Protein AF-A0A7Z2ZW28-F1 (afdb_monomer_lite)

Foldseek 3Di:
DDDDDDDDDDDDDPPPPPDPDDFPDDFFAQPVVSVVSCVVVVKDQDQCALLVVPAQDQQSLVCVLVVQLQWRDADPPQQKTWGWIDDDPWIKIWIWHDRHNRNITTHDMDRDDDDADPPGDPDDGGSSLVNLVVQVVCCVPPVNCPCSVVSLVVVCVVCVVPVVSVCSSCVPPDDDPPPPPPDD

Radius of gyration: 23.26 Å; chains: 1; bounding box: 36×61×104 Å

Secondary structure (DSSP, 8-state):
-------------------PPPP---TT-BHHHHHHHHHHTT-EE-TTTTTTT-S--HHHHHHHHTT-TTEEEEETTTTEEEEEEEETTEEEEEEEE-SSTTT-EEEEEESPPPPPPTTS-SSPPPHHHHHHHHHHHHHHHH---TTHHHHHHHHHHHTTT-HHHHHHHHTTTTT--TT-----

Organism: NCBI:txid2728020

Structure (mmCIF, N/CA/C/O backbone):
data_AF-A0A7Z2ZW28-F1
#
_entry.id   AF-A0A7Z2ZW28-F1
#
loop_
_atom_site.group_PDB
_atom_site.id
_atom_site.type_symbol
_atom_site.label_atom_id
_atom_site.label_alt_id
_atom_site.label_comp_id
_atom_site.label_asym_id
_atom_site.label_entity_id
_atom_site.label_seq_id
_atom_site.pdbx_PDB_ins_code
_atom_site.Cartn_x
_atom_site.Cartn_y
_atom_site.Cartn_z
_atom_site.occupancy
_atom_site.B_iso_or_equiv
_atom_site.auth_seq_id
_atom_site.auth_comp_id
_atom_site.auth_asym_id
_atom_site.auth_atom_id
_atom_site.pdbx_PDB_model_num
ATOM 1 N N . MET A 1 1 ? 16.703 42.424 61.849 1.00 38.56 1 MET A N 1
ATOM 2 C CA . MET A 1 1 ? 17.005 41.517 60.718 1.00 38.56 1 MET A CA 1
ATOM 3 C C . MET A 1 1 ? 15.678 41.154 60.064 1.00 38.56 1 MET A C 1
ATOM 5 O O . MET A 1 1 ? 14.794 40.682 60.762 1.00 38.56 1 MET A O 1
ATOM 9 N N . LYS A 1 2 ? 15.469 41.537 58.798 1.00 41.78 2 LYS A N 1
ATOM 10 C CA . LYS A 1 2 ? 14.159 41.531 58.121 1.00 41.78 2 LYS A CA 1
ATOM 11 C C . LYS A 1 2 ? 14.135 40.377 57.115 1.00 41.78 2 LYS A C 1
ATOM 13 O O . LYS A 1 2 ? 14.762 40.481 56.066 1.00 41.78 2 LYS A O 1
ATOM 18 N N . ASN A 1 3 ? 13.460 39.281 57.458 1.00 41.56 3 ASN A N 1
ATOM 19 C CA . ASN A 1 3 ? 13.353 38.101 56.597 1.00 41.56 3 ASN A CA 1
ATOM 20 C C . ASN A 1 3 ? 12.365 38.381 55.458 1.00 41.56 3 ASN A C 1
ATOM 22 O O . ASN A 1 3 ? 11.204 38.705 55.699 1.00 41.56 3 ASN A O 1
ATOM 26 N N . ARG A 1 4 ? 12.846 38.291 54.214 1.00 47.16 4 ARG A N 1
ATOM 27 C CA . ARG A 1 4 ? 12.033 38.378 52.997 1.00 47.16 4 ARG A CA 1
ATOM 28 C C . ARG A 1 4 ? 11.703 36.967 52.527 1.00 47.16 4 ARG A C 1
ATOM 30 O O . ARG A 1 4 ? 12.584 36.246 52.072 1.00 47.16 4 ARG A O 1
ATOM 37 N N . THR A 1 5 ? 10.437 36.594 52.636 1.00 48.41 5 THR A N 1
ATOM 38 C CA . THR A 1 5 ? 9.889 35.360 52.073 1.00 48.41 5 THR A CA 1
ATOM 39 C C . THR A 1 5 ? 9.690 35.567 50.569 1.00 48.41 5 THR A C 1
ATOM 41 O O . THR A 1 5 ? 8.944 36.458 50.167 1.00 48.41 5 THR A O 1
ATOM 44 N N . ILE A 1 6 ? 10.396 34.798 49.737 1.00 58.16 6 ILE A N 1
ATOM 45 C CA . ILE A 1 6 ? 10.250 34.807 48.274 1.00 58.16 6 ILE A CA 1
ATOM 46 C C . ILE A 1 6 ? 9.288 33.678 47.903 1.00 58.16 6 ILE A C 1
ATOM 48 O O . ILE A 1 6 ? 9.634 32.502 47.999 1.00 58.16 6 ILE A O 1
ATOM 52 N N . THR A 1 7 ? 8.073 34.033 47.497 1.00 47.72 7 THR A N 1
ATOM 53 C CA . THR A 1 7 ? 7.074 33.081 46.999 1.00 47.72 7 THR A CA 1
ATOM 54 C C . THR A 1 7 ? 7.330 32.833 45.513 1.00 47.72 7 THR A C 1
ATOM 56 O O . THR A 1 7 ? 7.131 33.724 44.691 1.00 47.72 7 THR A O 1
ATOM 59 N N . SER A 1 8 ? 7.807 31.635 45.169 1.00 54.38 8 SER A N 1
ATOM 60 C CA . SER A 1 8 ? 8.026 31.214 43.779 1.00 54.38 8 SER A CA 1
ATOM 61 C C . SER A 1 8 ? 6.719 30.701 43.173 1.00 54.38 8 SER A C 1
ATOM 63 O O . SER A 1 8 ? 6.138 29.739 43.670 1.00 54.38 8 SER A O 1
ATOM 65 N N . ILE A 1 9 ? 6.253 31.351 42.106 1.00 58.94 9 ILE A N 1
ATOM 66 C CA . ILE A 1 9 ? 5.093 30.932 41.310 1.00 58.94 9 ILE A CA 1
ATOM 67 C C . ILE A 1 9 ? 5.580 29.893 40.292 1.00 58.94 9 ILE A C 1
ATOM 69 O O . ILE A 1 9 ? 6.318 30.228 39.368 1.00 58.94 9 ILE A O 1
ATOM 73 N N . PHE A 1 10 ? 5.183 28.631 40.464 1.00 52.34 10 PHE A N 1
ATOM 74 C CA . PHE A 1 10 ? 5.408 27.575 39.476 1.00 52.34 10 PHE A CA 1
ATOM 75 C C . PHE A 1 10 ? 4.348 27.669 38.368 1.00 52.34 10 PHE A C 1
ATOM 77 O O . PHE A 1 10 ? 3.168 27.410 38.595 1.00 52.34 10 PHE A O 1
ATOM 84 N N . LEU A 1 11 ? 4.781 28.046 37.164 1.00 52.41 11 LEU A N 1
ATOM 85 C CA . LEU A 1 11 ? 3.991 28.006 35.933 1.00 52.41 11 LEU A CA 1
ATOM 86 C C . LEU A 1 11 ? 3.961 26.560 35.415 1.00 52.41 11 LEU A C 1
ATOM 88 O O . LEU A 1 11 ? 4.949 26.061 34.880 1.00 52.41 11 LEU A O 1
ATOM 92 N N . ILE A 1 12 ? 2.833 25.874 35.603 1.00 55.69 12 ILE A N 1
ATOM 93 C CA . ILE A 1 12 ? 2.596 24.535 35.054 1.00 55.69 12 ILE A CA 1
ATOM 94 C C . ILE A 1 12 ? 2.225 24.700 33.577 1.00 55.69 12 ILE A C 1
ATOM 96 O O . ILE A 1 12 ? 1.099 25.061 33.241 1.00 55.69 12 ILE A O 1
ATOM 100 N N . VAL A 1 13 ? 3.187 24.462 32.685 1.00 57.22 13 VAL A N 1
ATOM 101 C CA . VAL A 1 13 ? 2.939 24.354 31.242 1.00 57.22 13 VAL A CA 1
ATOM 102 C C . VAL A 1 13 ? 2.327 22.978 30.984 1.00 57.22 13 VAL A C 1
ATOM 104 O O . VAL A 1 13 ? 3.022 21.966 31.019 1.00 57.22 13 VAL A O 1
ATOM 107 N N . ALA A 1 14 ? 1.014 22.929 30.760 1.00 55.69 14 ALA A N 1
ATOM 108 C CA . ALA A 1 14 ? 0.324 21.713 30.342 1.00 55.6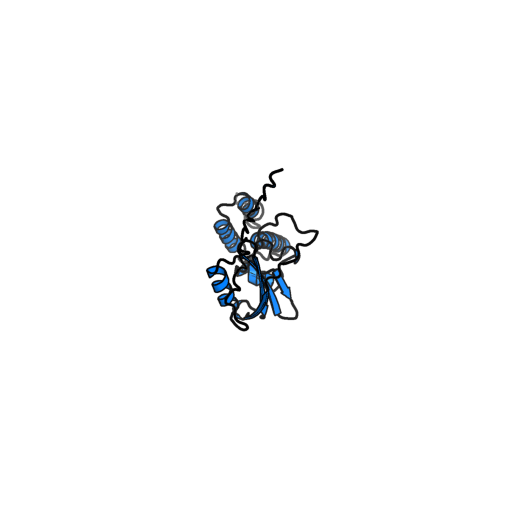9 14 ALA A CA 1
ATOM 109 C C . ALA A 1 14 ? 0.654 21.420 28.869 1.00 55.69 14 ALA A C 1
ATOM 111 O O . ALA A 1 14 ? 0.015 21.938 27.952 1.00 55.69 14 ALA A O 1
ATOM 112 N N . THR A 1 15 ? 1.670 20.596 28.625 1.00 50.38 15 THR A N 1
ATOM 113 C CA . THR A 1 15 ? 1.910 20.005 27.308 1.00 50.38 15 THR A CA 1
ATOM 114 C C . THR A 1 15 ? 0.810 18.984 27.029 1.00 50.38 15 THR A C 1
ATOM 116 O O . THR A 1 15 ? 0.793 17.882 27.570 1.00 50.38 15 THR A O 1
ATOM 119 N N . SER A 1 16 ? -0.157 19.368 26.196 1.00 50.09 16 SER A N 1
ATOM 120 C CA . SER A 1 16 ? -1.182 18.446 25.709 1.00 50.09 16 SER A CA 1
ATOM 121 C C . SER A 1 16 ? -0.517 17.397 24.821 1.00 50.09 16 SER A C 1
ATOM 123 O O . SER A 1 16 ? -0.118 17.689 23.695 1.00 50.09 16 SER A O 1
ATOM 125 N N . ILE A 1 17 ? -0.374 16.174 25.332 1.00 52.69 17 ILE A N 1
ATOM 126 C CA . ILE A 1 17 ? -0.008 15.017 24.517 1.00 52.69 17 ILE A CA 1
ATOM 127 C C . ILE A 1 17 ? -1.238 14.716 23.658 1.00 52.69 17 ILE A C 1
ATOM 129 O O . ILE A 1 17 ? -2.214 14.143 24.136 1.00 52.69 17 ILE A O 1
ATOM 133 N N . ALA A 1 18 ? -1.232 15.175 22.407 1.00 52.75 18 ALA A N 1
ATOM 134 C CA . ALA A 1 18 ? -2.280 14.861 21.447 1.00 52.75 18 ALA A CA 1
ATOM 135 C C . ALA A 1 18 ? -2.214 13.362 21.118 1.00 52.75 18 ALA A C 1
ATOM 137 O O . ALA A 1 18 ? -1.491 12.934 20.220 1.00 52.75 18 ALA A O 1
ATOM 138 N N . GLN A 1 19 ? -2.945 12.549 21.881 1.00 56.62 19 GLN A N 1
ATOM 139 C CA . GLN A 1 19 ? -3.183 11.154 21.544 1.00 56.62 19 GLN A CA 1
ATOM 140 C C . GLN A 1 19 ? -4.015 11.148 20.257 1.00 56.62 19 GLN A C 1
ATOM 142 O O . GLN A 1 19 ? -5.139 11.652 20.242 1.00 56.62 19 GLN A O 1
ATOM 147 N N . ALA A 1 20 ? -3.450 10.653 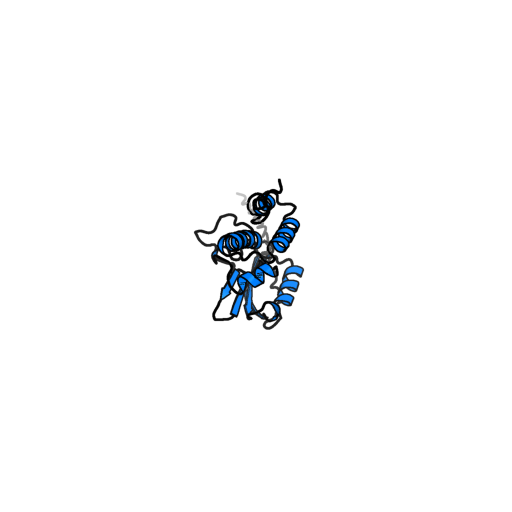19.155 1.00 61.69 20 ALA A N 1
ATOM 148 C CA . ALA A 1 20 ? -4.190 10.532 17.906 1.00 61.69 20 ALA A CA 1
ATOM 149 C C . ALA A 1 20 ? -5.451 9.695 18.167 1.00 61.69 20 ALA A C 1
ATOM 151 O O . ALA A 1 20 ? -5.347 8.564 18.640 1.00 61.69 20 ALA A O 1
ATOM 152 N N . ALA A 1 21 ? -6.629 10.263 17.897 1.00 66.31 21 ALA A N 1
ATOM 153 C CA . ALA A 1 21 ? -7.892 9.562 18.085 1.00 66.31 21 ALA A CA 1
ATOM 154 C C . ALA A 1 21 ? -7.885 8.255 17.281 1.00 66.31 21 ALA A C 1
ATOM 156 O O . ALA A 1 21 ? -7.481 8.253 16.109 1.00 66.31 21 ALA A O 1
ATOM 157 N N . SER A 1 22 ? -8.302 7.165 17.929 1.00 68.31 22 SER A N 1
ATOM 158 C CA . SER A 1 22 ? -8.431 5.856 17.296 1.00 68.31 22 SER A CA 1
ATOM 159 C C . SER A 1 22 ? -9.383 5.956 16.102 1.00 68.31 22 SER A C 1
ATOM 161 O O . SER A 1 22 ? -10.463 6.533 16.255 1.00 68.31 22 SER A O 1
ATOM 163 N N . PRO A 1 23 ? -9.007 5.423 14.930 1.00 80.06 23 PRO A N 1
ATOM 164 C CA . PRO A 1 23 ? -9.856 5.483 13.748 1.00 80.06 23 PRO A CA 1
ATOM 165 C C . PRO A 1 23 ? -11.147 4.686 13.956 1.00 80.06 23 PRO A C 1
ATOM 167 O O . PRO A 1 23 ? -11.163 3.690 14.689 1.00 80.06 23 PRO A O 1
ATOM 170 N N . ALA A 1 24 ? -12.230 5.111 13.300 1.00 86.06 24 ALA A N 1
ATOM 171 C CA . ALA A 1 24 ? -13.539 4.461 13.390 1.00 86.06 24 ALA A CA 1
ATOM 172 C C . ALA A 1 24 ? -13.606 3.187 12.520 1.00 86.06 24 ALA A C 1
ATOM 174 O O . ALA A 1 24 ? -14.329 3.113 11.515 1.00 86.06 24 ALA A O 1
ATOM 175 N N . LEU A 1 25 ? -12.831 2.182 12.926 1.00 94.19 25 LEU A N 1
ATOM 176 C CA . LEU A 1 25 ? -12.743 0.867 12.299 1.00 94.19 25 LEU A CA 1
ATOM 177 C C . LEU A 1 25 ? -13.67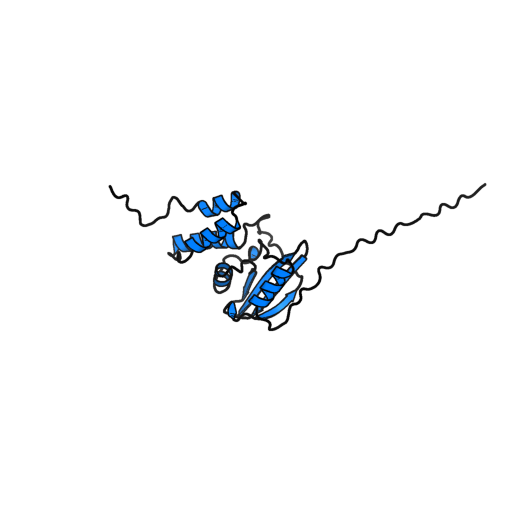0 -0.148 12.978 1.00 94.19 25 LEU A C 1
ATOM 179 O O . LEU A 1 25 ? -14.000 -0.028 14.159 1.00 94.19 25 LEU A O 1
ATOM 183 N N . GLY A 1 26 ? -14.096 -1.154 12.221 1.00 95.81 26 GLY A N 1
ATOM 184 C CA . GLY A 1 26 ? -14.960 -2.232 12.693 1.00 95.81 26 GLY A CA 1
ATOM 185 C C . GLY A 1 26 ? -14.457 -3.600 12.255 1.00 95.81 26 GLY A C 1
ATOM 186 O O . GLY A 1 26 ? -14.188 -3.825 11.080 1.00 95.81 26 GLY A O 1
ATOM 187 N N . VAL A 1 27 ? -14.385 -4.548 13.191 1.00 96.94 27 VAL A N 1
ATOM 188 C CA . VAL A 1 27 ? -14.078 -5.949 12.864 1.00 96.94 27 VAL A CA 1
ATOM 189 C C . VAL A 1 27 ? -15.133 -6.500 11.898 1.00 96.94 27 VAL A C 1
ATOM 191 O O . VAL A 1 27 ? -16.332 -6.278 12.071 1.00 96.94 27 VAL A O 1
ATOM 194 N N . GLY A 1 28 ? -14.684 -7.218 10.870 1.00 96.88 28 GLY A N 1
ATOM 195 C CA . GLY A 1 28 ? -15.519 -7.792 9.818 1.00 96.88 28 GLY A CA 1
ATOM 196 C C . GLY A 1 28 ? -15.915 -6.816 8.708 1.00 96.88 28 GLY A C 1
ATOM 197 O O . GLY A 1 28 ? -16.547 -7.245 7.738 1.00 96.88 28 GLY A O 1
ATOM 198 N N . GLU A 1 29 ? -15.560 -5.530 8.807 1.00 97.06 29 GLU A N 1
ATOM 199 C CA . GLU A 1 29 ? -15.828 -4.579 7.729 1.00 97.06 29 GLU A CA 1
ATOM 200 C C . GLU A 1 29 ? -14.929 -4.845 6.507 1.00 97.06 29 GLU A C 1
ATOM 202 O O . GLU A 1 29 ? -13.801 -5.314 6.676 1.00 97.06 29 GLU A O 1
ATOM 207 N N . PRO A 1 30 ? -15.389 -4.552 5.275 1.00 97.50 30 PRO A N 1
ATOM 208 C CA . PRO A 1 30 ? -14.559 -4.707 4.083 1.00 97.50 30 PRO A CA 1
ATOM 209 C C . PRO A 1 30 ? -13.308 -3.825 4.139 1.00 97.50 30 PRO A C 1
ATOM 211 O O . PRO A 1 30 ? -13.410 -2.634 4.442 1.00 97.50 30 PRO A O 1
ATOM 214 N N . PHE A 1 31 ? -12.154 -4.384 3.770 1.00 96.88 31 PHE A N 1
ATOM 215 C CA . PHE A 1 31 ? -10.866 -3.683 3.781 1.00 96.88 31 PHE A CA 1
ATOM 216 C C . PHE A 1 31 ? -10.903 -2.373 2.984 1.00 96.88 31 PHE A C 1
ATOM 218 O O . PHE A 1 31 ? -10.519 -1.335 3.510 1.00 96.88 31 PHE A O 1
ATOM 225 N N . ILE A 1 32 ? -11.459 -2.388 1.770 1.00 95.56 32 ILE A N 1
ATOM 226 C CA . ILE A 1 32 ? -11.587 -1.187 0.927 1.00 95.56 32 ILE A CA 1
ATOM 227 C C . ILE A 1 32 ? -12.319 -0.056 1.658 1.00 95.56 32 ILE A C 1
ATOM 229 O O . ILE A 1 32 ? -11.873 1.086 1.666 1.00 95.56 32 ILE A O 1
ATOM 233 N N . LYS A 1 33 ? -13.412 -0.385 2.353 1.00 96.00 33 LYS A N 1
ATOM 234 C CA . LYS A 1 33 ? -14.198 0.599 3.101 1.00 96.00 33 LYS A CA 1
ATOM 235 C C . LYS A 1 33 ? -13.423 1.154 4.299 1.00 96.00 33 LYS A C 1
ATOM 237 O O . LYS A 1 33 ? -13.516 2.342 4.597 1.00 96.00 33 LYS A O 1
ATOM 242 N N . ALA A 1 34 ? -12.680 0.301 5.002 1.00 96.44 34 ALA A N 1
ATOM 243 C CA . ALA A 1 34 ? -11.798 0.732 6.083 1.00 96.44 34 ALA A CA 1
ATOM 244 C C . ALA A 1 34 ? -10.700 1.668 5.562 1.00 96.44 34 ALA A C 1
ATOM 246 O O . ALA A 1 34 ? -10.438 2.712 6.153 1.00 96.44 34 ALA A O 1
ATOM 247 N N . GLN A 1 35 ? -10.106 1.329 4.422 1.00 95.88 35 GLN A N 1
ATOM 248 C CA . GLN A 1 35 ? -9.052 2.100 3.782 1.00 95.88 35 GLN A CA 1
ATOM 249 C C . GLN A 1 35 ? -9.535 3.493 3.357 1.00 95.88 35 GLN A C 1
ATOM 251 O O . GLN A 1 35 ? -8.892 4.489 3.687 1.00 95.88 35 GLN A O 1
ATOM 256 N N . GLU A 1 36 ? -10.717 3.590 2.745 1.00 94.88 36 GLU A N 1
ATOM 257 C CA . GLU A 1 36 ? -11.351 4.868 2.401 1.00 94.88 36 GLU A CA 1
ATOM 258 C C . GLU A 1 36 ? -11.583 5.751 3.636 1.00 94.88 36 GLU A C 1
ATOM 260 O O . GLU A 1 36 ? -11.277 6.947 3.614 1.00 94.88 36 GLU A O 1
ATOM 265 N N . LYS A 1 37 ? -12.076 5.171 4.741 1.00 95.62 37 LYS A N 1
ATOM 266 C CA . LYS A 1 37 ? -12.243 5.898 6.011 1.00 95.62 37 LYS A CA 1
ATOM 267 C C . LYS A 1 37 ? -10.910 6.417 6.538 1.00 95.62 37 LYS A C 1
ATOM 269 O O . LYS A 1 37 ? -10.814 7.583 6.913 1.00 95.62 37 LYS A O 1
ATOM 274 N N . LEU A 1 38 ? -9.881 5.572 6.545 1.00 95.38 38 LEU A N 1
ATOM 275 C CA . LEU A 1 38 ? -8.547 5.949 7.004 1.00 95.38 38 LEU A CA 1
ATOM 276 C C . LEU A 1 38 ? -7.996 7.116 6.181 1.00 95.38 38 LEU A C 1
ATOM 278 O O . LEU A 1 38 ? -7.543 8.108 6.756 1.00 95.38 38 LEU A O 1
ATOM 282 N N . GLN A 1 39 ? -8.109 7.051 4.854 1.00 94.06 39 GLN A N 1
ATOM 283 C CA . GLN A 1 39 ? -7.703 8.148 3.978 1.00 94.06 39 GLN A CA 1
ATOM 284 C C . GLN A 1 39 ? -8.489 9.438 4.245 1.00 94.06 39 GLN A C 1
ATOM 286 O O . GLN A 1 39 ? -7.889 10.516 4.305 1.00 94.06 39 GLN A O 1
ATOM 291 N N . ALA A 1 40 ?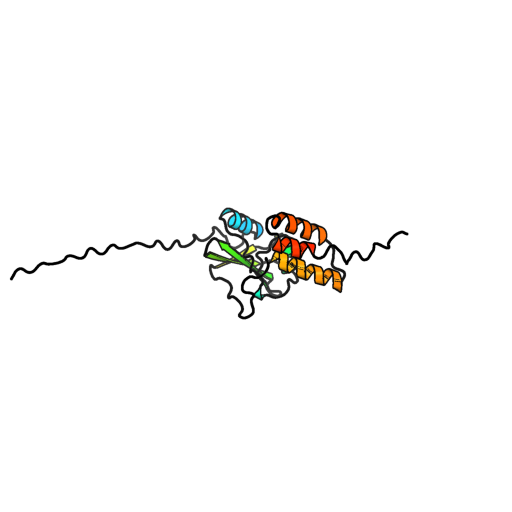 -9.807 9.344 4.445 1.00 94.25 40 ALA A N 1
ATOM 292 C CA . ALA A 1 40 ? -10.658 10.487 4.779 1.00 94.25 40 ALA A CA 1
ATOM 293 C C . ALA A 1 40 ? -10.284 11.124 6.131 1.00 94.25 40 ALA A C 1
ATOM 295 O O . ALA A 1 40 ? -10.363 12.340 6.292 1.00 94.25 40 ALA A O 1
ATOM 296 N N . GLU A 1 41 ? -9.807 10.321 7.082 1.00 93.44 41 GLU A N 1
ATOM 297 C CA . GLU A 1 41 ? -9.281 10.765 8.378 1.00 93.44 41 GLU A CA 1
ATOM 298 C C . GLU A 1 41 ? -7.810 11.234 8.328 1.00 93.44 41 GLU A C 1
ATOM 300 O O . GLU A 1 41 ? -7.203 11.529 9.366 1.00 93.44 41 GLU A O 1
ATOM 305 N N . GLY A 1 42 ? -7.218 11.304 7.133 1.00 93.25 42 GLY A N 1
ATOM 306 C CA . GLY A 1 42 ? -5.865 11.808 6.906 1.00 93.25 42 GLY A CA 1
ATOM 307 C C . GLY A 1 42 ? -4.749 10.793 7.149 1.00 93.25 42 GLY A C 1
ATOM 308 O O . GLY A 1 42 ? -3.580 11.182 7.137 1.00 93.25 42 GLY A O 1
ATOM 309 N N . TRP A 1 43 ? -5.070 9.516 7.357 1.00 94.75 43 TRP A N 1
ATOM 310 C CA . TRP A 1 43 ? -4.071 8.451 7.333 1.00 94.75 43 TRP A CA 1
ATOM 311 C C . TRP A 1 43 ? -3.588 8.217 5.904 1.00 94.75 43 TRP A C 1
ATOM 313 O O . TRP A 1 43 ? -4.359 8.258 4.946 1.00 94.75 43 TRP A O 1
ATOM 323 N N . ARG A 1 44 ? -2.290 7.979 5.749 1.00 92.81 44 ARG A N 1
ATOM 324 C CA . ARG A 1 44 ? -1.647 7.721 4.458 1.00 92.81 44 ARG A CA 1
ATOM 325 C C . ARG A 1 44 ? -0.851 6.432 4.535 1.00 92.81 44 ARG A C 1
ATOM 327 O O . ARG A 1 44 ? -0.409 6.061 5.620 1.00 92.81 44 ARG A O 1
ATOM 334 N N . ALA A 1 45 ? -0.671 5.777 3.392 1.00 91.88 45 ALA A N 1
ATOM 335 C CA . ALA A 1 45 ? 0.235 4.643 3.280 1.00 91.88 45 ALA A CA 1
ATOM 336 C C . ALA A 1 45 ? 1.629 5.034 3.787 1.00 91.88 45 ALA A C 1
ATOM 338 O O . ALA A 1 45 ? 2.144 6.102 3.439 1.00 91.88 45 ALA A O 1
ATOM 339 N N . ASP A 1 46 ? 2.224 4.177 4.610 1.00 90.75 46 ASP A N 1
ATOM 340 C CA . ASP A 1 46 ? 3.622 4.318 4.985 1.00 90.75 46 ASP A CA 1
ATOM 341 C C . ASP A 1 46 ? 4.506 3.997 3.775 1.00 90.75 46 ASP A C 1
ATOM 343 O O . ASP A 1 46 ? 4.463 2.898 3.227 1.00 90.75 46 ASP A O 1
ATOM 347 N N . LEU A 1 47 ? 5.329 4.956 3.348 1.00 85.69 47 LEU A N 1
ATOM 348 C CA . LEU A 1 47 ? 6.228 4.775 2.204 1.00 85.69 47 LEU A CA 1
ATOM 349 C C . LEU A 1 47 ? 7.298 3.700 2.467 1.00 85.69 47 LEU A C 1
ATOM 351 O O . LEU A 1 47 ? 7.826 3.110 1.519 1.00 85.69 47 LEU A O 1
ATOM 355 N N . SER A 1 48 ? 7.587 3.432 3.742 1.00 87.06 48 SER A N 1
ATOM 356 C CA . SER A 1 48 ? 8.507 2.399 4.214 1.00 87.06 48 SER A CA 1
ATOM 357 C C . SER A 1 48 ? 7.814 1.059 4.503 1.00 87.06 48 SER A C 1
ATOM 359 O O . SER A 1 48 ? 8.475 0.142 4.998 1.00 87.06 48 SER A O 1
ATOM 361 N N . ALA A 1 49 ? 6.515 0.903 4.215 1.00 86.44 49 ALA A N 1
ATOM 362 C CA . ALA A 1 49 ? 5.840 -0.397 4.295 1.00 86.44 49 ALA A CA 1
ATOM 363 C C . ALA A 1 49 ? 6.582 -1.442 3.445 1.00 86.44 49 ALA A C 1
ATOM 365 O O . ALA A 1 49 ? 7.151 -1.097 2.410 1.00 86.44 49 ALA A O 1
ATOM 366 N N . HIS A 1 50 ? 6.651 -2.699 3.882 1.00 89.88 50 HIS A N 1
ATOM 367 C CA . HIS A 1 50 ? 7.320 -3.793 3.166 1.00 89.88 50 HIS A CA 1
ATOM 368 C C . HIS A 1 50 ? 8.854 -3.683 3.068 1.00 89.88 50 HIS A C 1
ATOM 370 O O . HIS A 1 50 ? 9.508 -4.570 2.530 1.00 89.88 50 HIS A O 1
ATOM 376 N N . ALA A 1 51 ? 9.487 -2.619 3.582 1.00 85.44 51 ALA A N 1
ATOM 377 C CA . ALA A 1 51 ? 10.944 -2.446 3.467 1.00 85.44 51 ALA A CA 1
ATOM 378 C C . ALA A 1 51 ? 11.759 -3.529 4.193 1.00 85.44 51 ALA A C 1
ATOM 380 O O . ALA A 1 51 ? 12.885 -3.803 3.793 1.00 85.44 51 ALA A O 1
ATOM 381 N N . ALA A 1 52 ? 11.185 -4.168 5.216 1.00 82.56 52 ALA A N 1
ATOM 382 C CA . ALA A 1 52 ? 11.806 -5.294 5.916 1.00 82.56 52 ALA A CA 1
ATOM 383 C C . ALA A 1 52 ? 11.298 -6.672 5.455 1.00 82.56 52 ALA A C 1
ATOM 385 O O . ALA A 1 52 ? 11.815 -7.685 5.919 1.00 82.56 52 ALA A O 1
ATOM 386 N N . SER A 1 53 ? 10.297 -6.716 4.574 1.00 83.50 53 SER A N 1
ATOM 387 C CA . SER A 1 53 ? 9.618 -7.957 4.176 1.00 83.50 53 SER A CA 1
ATOM 388 C C . SER A 1 53 ? 10.241 -8.604 2.936 1.00 83.50 53 SER A C 1
ATOM 390 O O . SER A 1 53 ? 10.034 -9.790 2.697 1.00 83.50 53 SER A O 1
ATOM 392 N N . GLY A 1 54 ? 11.059 -7.854 2.190 1.00 85.56 54 GLY A N 1
ATOM 393 C CA . GLY A 1 54 ? 11.768 -8.342 1.012 1.00 85.56 54 GLY A CA 1
ATOM 394 C C . GLY A 1 54 ? 11.050 -7.998 -0.290 1.00 85.56 54 GLY A C 1
ATOM 395 O O . GLY A 1 54 ? 10.762 -6.830 -0.549 1.00 85.56 54 GLY A O 1
ATOM 396 N N . GLU A 1 55 ? 10.865 -9.010 -1.137 1.00 89.62 55 GLU A N 1
ATOM 397 C CA . GLU A 1 55 ? 10.212 -8.893 -2.440 1.00 89.62 55 GLU A CA 1
ATOM 398 C C . GLU A 1 55 ? 8.704 -9.116 -2.336 1.00 89.62 55 GLU A C 1
ATOM 400 O O . GLU A 1 55 ? 8.246 -10.026 -1.646 1.00 89.62 55 GLU A O 1
ATOM 405 N N . TYR A 1 56 ? 7.938 -8.367 -3.129 1.00 92.12 56 TYR A N 1
ATOM 406 C CA . TYR A 1 56 ? 6.494 -8.539 -3.223 1.00 92.12 56 TYR A CA 1
ATOM 407 C C . TYR A 1 56 ? 6.159 -9.825 -3.974 1.00 92.12 56 TYR A C 1
ATOM 409 O O . TYR A 1 56 ? 6.456 -9.967 -5.172 1.00 92.12 56 TYR A O 1
ATOM 417 N N . THR A 1 57 ? 5.470 -10.741 -3.299 1.00 89.06 57 THR A N 1
ATOM 418 C CA . THR A 1 57 ? 5.058 -12.025 -3.879 1.00 89.06 57 THR A CA 1
ATOM 419 C C . THR A 1 57 ? 3.584 -12.325 -3.606 1.00 89.06 57 THR A C 1
ATOM 421 O O . THR A 1 57 ? 2.944 -11.707 -2.757 1.00 89.06 57 THR A O 1
ATOM 424 N N . GLY A 1 58 ? 3.000 -13.245 -4.381 1.00 88.69 58 GLY A N 1
ATOM 425 C CA . GLY A 1 58 ? 1.619 -13.699 -4.182 1.00 88.69 58 GLY A CA 1
ATOM 426 C C . GLY A 1 58 ? 0.596 -12.556 -4.100 1.00 88.69 58 GLY A C 1
ATOM 427 O O . GLY A 1 58 ? 0.490 -11.739 -5.015 1.00 88.69 58 GLY A O 1
ATOM 428 N N . VAL A 1 59 ? -0.152 -12.511 -2.993 1.00 90.38 59 VAL A N 1
ATOM 429 C CA . VAL A 1 59 ? -1.210 -11.516 -2.732 1.00 90.38 59 VAL A CA 1
ATOM 430 C C . VAL A 1 59 ? -0.647 -10.100 -2.572 1.00 90.38 59 VAL A C 1
ATOM 432 O O . VAL A 1 59 ? -1.281 -9.136 -2.990 1.00 90.38 59 VAL A O 1
ATOM 435 N N . GLU A 1 60 ? 0.564 -9.947 -2.035 1.00 92.56 60 GLU A N 1
ATOM 436 C CA . GLU A 1 60 ? 1.195 -8.634 -1.832 1.00 92.56 60 GLU A CA 1
ATOM 437 C C . GLU A 1 60 ? 1.418 -7.930 -3.170 1.00 92.56 60 GLU A C 1
ATOM 439 O O . GLU A 1 60 ? 1.146 -6.740 -3.322 1.00 92.56 60 GLU A O 1
ATOM 444 N N . ARG A 1 61 ? 1.857 -8.701 -4.171 1.00 91.31 61 ARG A N 1
ATOM 445 C CA . ARG A 1 61 ? 2.042 -8.224 -5.540 1.00 91.31 61 ARG A CA 1
ATOM 446 C C . ARG A 1 61 ? 0.733 -7.700 -6.128 1.00 91.31 61 ARG A C 1
ATOM 448 O O . ARG A 1 61 ? 0.720 -6.609 -6.688 1.00 91.31 61 ARG A O 1
ATOM 455 N N . GLN A 1 62 ? -0.352 -8.456 -5.971 1.00 90.56 62 GLN A N 1
ATOM 456 C CA . GLN A 1 62 ? -1.678 -8.058 -6.454 1.00 90.56 62 GLN A CA 1
ATOM 457 C C . GLN A 1 62 ? -2.161 -6.782 -5.752 1.00 90.56 62 GLN A C 1
ATOM 459 O O . GLN A 1 62 ? -2.606 -5.848 -6.410 1.00 90.56 62 GLN A O 1
ATOM 464 N N . LEU A 1 63 ? -1.982 -6.692 -4.431 1.00 93.44 63 LEU A N 1
ATOM 465 C CA . LEU A 1 63 ? -2.351 -5.514 -3.646 1.00 93.44 63 LEU A CA 1
ATOM 466 C C . LEU A 1 63 ? -1.639 -4.243 -4.127 1.00 93.44 63 LEU A C 1
ATOM 468 O O . LEU A 1 63 ? -2.288 -3.216 -4.319 1.00 93.44 63 LEU A O 1
ATOM 472 N N . VAL A 1 64 ? -0.325 -4.289 -4.360 1.00 93.00 64 VAL A N 1
ATOM 473 C CA . VAL A 1 64 ? 0.414 -3.103 -4.827 1.00 93.00 64 VAL A CA 1
ATOM 474 C C . VAL A 1 64 ? 0.038 -2.718 -6.259 1.00 93.00 64 VAL A C 1
ATOM 476 O O . VAL A 1 64 ? -0.048 -1.523 -6.561 1.00 93.00 64 VAL A O 1
ATOM 479 N N . GLN A 1 65 ? -0.228 -3.695 -7.131 1.00 89.62 65 GLN A N 1
ATOM 480 C CA . GLN A 1 65 ? -0.749 -3.444 -8.481 1.00 89.62 65 GLN A CA 1
ATOM 481 C C . GLN A 1 65 ? -2.130 -2.776 -8.446 1.00 89.62 65 GLN A C 1
ATOM 483 O O . GLN A 1 65 ? -2.376 -1.847 -9.216 1.00 89.62 65 GLN A O 1
ATOM 488 N N . ASP A 1 66 ? -2.979 -3.175 -7.498 1.00 90.12 66 ASP A N 1
ATOM 489 C CA . ASP A 1 66 ? -4.289 -2.571 -7.239 1.00 90.12 66 ASP A CA 1
ATOM 490 C C . ASP A 1 66 ? -4.198 -1.200 -6.525 1.00 90.12 66 ASP A C 1
ATOM 492 O O . ASP A 1 66 ? -5.215 -0.540 -6.300 1.00 90.12 66 ASP A O 1
ATOM 496 N N . GLY A 1 67 ? -2.988 -0.737 -6.186 1.00 90.50 67 GLY A N 1
ATOM 497 C CA . GLY A 1 67 ? -2.730 0.578 -5.592 1.00 90.50 67 GLY A CA 1
ATOM 498 C C . GLY A 1 67 ? -2.621 0.601 -4.064 1.00 90.50 67 GLY A C 1
ATOM 499 O O . GLY A 1 67 ? -2.475 1.683 -3.492 1.00 90.50 67 GLY A O 1
ATOM 500 N N . PHE A 1 68 ? -2.635 -0.557 -3.399 1.00 93.25 68 PHE A N 1
ATOM 501 C CA . PHE A 1 68 ? -2.503 -0.695 -1.944 1.00 93.25 68 PHE A CA 1
ATOM 502 C C . PHE A 1 68 ? -1.037 -0.834 -1.523 1.00 93.25 68 PHE A C 1
ATOM 504 O O . PHE A 1 68 ? -0.601 -1.867 -1.018 1.00 93.25 68 PHE A O 1
ATOM 511 N N . ALA A 1 69 ? -0.255 0.226 -1.740 1.00 92.44 69 ALA A N 1
ATOM 512 C CA . ALA A 1 69 ? 1.172 0.262 -1.404 1.00 92.44 69 ALA A CA 1
ATOM 513 C C . ALA A 1 69 ? 1.452 0.282 0.114 1.00 92.44 69 ALA A C 1
ATOM 515 O O . ALA A 1 69 ? 2.598 0.156 0.530 1.00 92.44 69 ALA A O 1
ATOM 516 N N . GLU A 1 70 ? 0.418 0.455 0.941 1.00 94.50 70 GLU A N 1
ATOM 517 C CA . GLU A 1 70 ? 0.475 0.310 2.399 1.00 94.50 70 GLU A CA 1
ATOM 518 C C . GLU A 1 70 ? 0.679 -1.134 2.887 1.00 94.50 70 GLU A C 1
ATOM 520 O O . GLU A 1 70 ? 0.891 -1.321 4.084 1.00 94.50 70 GLU A O 1
ATOM 525 N N . VAL A 1 71 ? 0.568 -2.153 2.024 1.00 95.19 71 VAL A N 1
ATOM 526 C CA . VAL A 1 71 ? 0.793 -3.549 2.428 1.00 95.19 71 VAL A CA 1
ATOM 527 C C . VAL A 1 71 ? 2.225 -3.720 2.943 1.00 95.19 71 VAL A C 1
ATOM 529 O O . VAL A 1 71 ? 3.187 -3.333 2.290 1.00 95.19 71 VAL A O 1
ATOM 532 N N . ASP A 1 72 ? 2.363 -4.270 4.147 1.00 93.31 72 ASP A N 1
ATOM 533 C CA . ASP A 1 72 ? 3.647 -4.542 4.790 1.00 93.31 72 ASP A CA 1
ATOM 534 C C . ASP A 1 72 ? 4.093 -5.979 4.522 1.00 93.31 72 ASP A C 1
ATOM 536 O O . ASP A 1 72 ? 5.199 -6.203 4.044 1.00 93.31 72 ASP A O 1
ATOM 540 N N . TYR A 1 73 ? 3.229 -6.958 4.785 1.00 92.88 73 TYR A N 1
ATOM 541 C CA . TYR A 1 73 ? 3.421 -8.349 4.370 1.00 92.88 73 TYR A CA 1
ATOM 542 C C . TYR A 1 73 ? 2.093 -9.111 4.409 1.00 92.88 73 TYR A C 1
ATOM 544 O O . TYR A 1 73 ? 1.154 -8.697 5.099 1.00 92.88 73 TYR A O 1
ATOM 552 N N . CYS A 1 74 ? 2.033 -10.253 3.729 1.00 93.00 74 CYS A N 1
ATOM 553 C CA . CYS A 1 74 ? 0.937 -11.211 3.829 1.00 93.00 74 CYS A CA 1
ATOM 554 C C . CYS A 1 74 ? 1.440 -12.598 4.251 1.00 93.00 74 CYS A C 1
ATOM 556 O O . CYS A 1 74 ? 2.400 -13.139 3.707 1.00 93.00 74 CYS A O 1
ATOM 558 N N . SER A 1 75 ? 0.757 -13.211 5.216 1.00 89.69 75 SER A N 1
ATOM 559 C CA . SER A 1 75 ? 0.977 -14.602 5.608 1.00 89.69 75 SER A CA 1
ATOM 560 C C . SER A 1 75 ? 0.347 -15.542 4.583 1.00 89.69 75 SER A C 1
ATOM 562 O O . SER A 1 75 ? -0.869 -15.522 4.381 1.00 89.69 75 SER A O 1
ATOM 564 N N . LEU A 1 76 ? 1.164 -16.412 3.980 1.00 75.94 76 LEU A N 1
ATOM 565 C CA . LEU A 1 76 ? 0.713 -17.401 2.993 1.00 75.94 76 LEU A CA 1
ATOM 566 C C . LEU A 1 76 ? -0.279 -18.427 3.571 1.00 75.94 76 LEU A C 1
ATOM 568 O O . LEU A 1 76 ? -1.111 -18.943 2.835 1.00 75.94 76 LEU A O 1
ATOM 572 N N . GLY A 1 77 ? -0.188 -18.746 4.867 1.00 75.50 77 GLY A N 1
ATOM 573 C CA . GLY A 1 77 ? -0.990 -19.810 5.488 1.00 75.50 77 GLY A CA 1
ATOM 574 C C . GLY A 1 77 ? -2.293 -19.342 6.134 1.00 75.50 77 GLY A C 1
ATOM 575 O O . GLY A 1 77 ? -3.223 -20.130 6.281 1.00 75.50 77 GLY A O 1
ATOM 576 N N . GLU A 1 78 ? -2.369 -18.073 6.533 1.00 80.31 78 GLU A N 1
ATOM 577 C CA . GLU A 1 78 ? -3.512 -17.544 7.292 1.00 80.31 78 GLU A CA 1
ATOM 578 C C . GLU A 1 78 ? -4.392 -16.601 6.466 1.00 80.31 78 GLU A C 1
ATOM 580 O O . GLU A 1 78 ? -5.402 -16.108 6.975 1.00 80.31 78 GLU A O 1
ATOM 585 N N . SER A 1 79 ? -4.007 -16.339 5.210 1.00 88.31 79 SER A N 1
ATOM 586 C CA . SER A 1 79 ? -4.612 -15.319 4.343 1.00 88.31 79 SER A CA 1
ATOM 587 C C . SER A 1 79 ? -4.715 -13.965 5.060 1.00 88.31 79 SER A C 1
ATOM 589 O O . SER A 1 79 ? -5.690 -13.236 4.891 1.00 88.31 79 SER A O 1
ATOM 591 N N . LEU A 1 80 ? -3.745 -13.668 5.930 1.00 94.25 80 LEU A N 1
ATOM 592 C CA . LEU A 1 80 ? -3.687 -12.468 6.756 1.00 94.25 80 LEU A CA 1
ATOM 593 C C . LEU A 1 80 ? -2.690 -11.497 6.135 1.00 94.25 80 LEU A C 1
ATOM 595 O O . LEU A 1 80 ? -1.507 -11.813 6.045 1.00 94.25 80 LEU A O 1
ATOM 599 N N . CYS A 1 81 ? -3.150 -10.313 5.762 1.00 95.56 81 CYS A N 1
ATOM 600 C CA . CYS A 1 81 ? -2.307 -9.224 5.296 1.00 95.56 81 CYS A CA 1
ATOM 601 C C . CYS A 1 81 ? -2.244 -8.118 6.346 1.00 95.56 81 CYS A C 1
ATOM 603 O O . CYS A 1 81 ? -3.252 -7.744 6.956 1.00 95.56 81 CYS A O 1
ATOM 605 N N . VAL A 1 82 ? -1.042 -7.586 6.544 1.00 95.25 82 VAL A N 1
ATOM 606 C CA . VAL A 1 82 ? -0.783 -6.457 7.430 1.00 95.25 82 VAL A CA 1
ATOM 607 C C . VAL A 1 82 ? -0.512 -5.227 6.584 1.00 95.25 82 VAL A C 1
ATOM 609 O O . VAL A 1 82 ? 0.289 -5.275 5.658 1.00 95.25 82 VAL A O 1
ATOM 612 N N . PHE A 1 83 ? -1.160 -4.121 6.925 1.00 95.69 83 PHE A N 1
ATOM 613 C CA . PHE A 1 83 ? -1.040 -2.838 6.245 1.00 95.69 83 PHE A CA 1
ATOM 614 C C . PHE A 1 83 ? -0.561 -1.775 7.229 1.00 95.69 83 PHE A C 1
ATOM 616 O O . PHE A 1 83 ? -0.983 -1.756 8.388 1.00 95.69 83 PHE A O 1
ATOM 623 N N . GLN A 1 84 ? 0.307 -0.878 6.774 1.00 94.44 84 GLN A N 1
ATOM 624 C CA . GLN A 1 84 ? 0.924 0.158 7.587 1.00 94.44 84 GLN A CA 1
ATOM 625 C C . GLN A 1 84 ? 0.496 1.544 7.099 1.00 94.44 84 GLN A C 1
ATOM 627 O O . GLN A 1 84 ? 0.770 1.956 5.971 1.00 94.44 84 GLN A O 1
ATOM 632 N N . TYR A 1 85 ? -0.135 2.290 8.002 1.00 94.38 85 TYR A N 1
ATOM 633 C CA . TYR A 1 85 ? -0.512 3.678 7.789 1.00 94.38 85 TYR A CA 1
ATOM 634 C C . TYR A 1 85 ? 0.215 4.600 8.761 1.00 94.38 85 TYR A C 1
ATOM 636 O O . TYR A 1 85 ? 0.565 4.215 9.882 1.00 94.38 85 TYR A O 1
ATOM 644 N N . ILE A 1 86 ? 0.387 5.846 8.336 1.00 92.44 86 ILE A N 1
ATOM 645 C CA . ILE A 1 86 ? 0.960 6.936 9.119 1.00 92.44 86 ILE A CA 1
ATOM 646 C C . ILE A 1 86 ? 0.058 8.168 9.067 1.00 92.44 86 ILE A C 1
ATOM 648 O O . ILE A 1 86 ? -0.584 8.461 8.056 1.00 92.44 86 ILE A O 1
ATOM 652 N N . ARG A 1 87 ? 0.011 8.903 10.176 1.00 92.81 87 ARG A N 1
ATOM 653 C CA . ARG A 1 87 ? -0.644 10.209 10.285 1.00 92.81 87 ARG A CA 1
ATOM 654 C C . ARG A 1 87 ? 0.116 11.048 11.303 1.00 92.81 87 ARG A C 1
ATOM 656 O O . ARG A 1 87 ? 0.080 10.756 12.498 1.00 92.81 87 ARG A O 1
ATOM 663 N N . ASN A 1 88 ? 0.777 12.110 10.846 1.00 88.69 88 ASN A N 1
ATOM 664 C CA . ASN A 1 88 ? 1.713 12.890 11.664 1.00 88.69 88 ASN A CA 1
ATOM 665 C C . ASN A 1 88 ? 2.775 11.960 12.290 1.00 88.69 88 ASN A C 1
ATOM 667 O O . ASN A 1 88 ? 3.418 11.206 11.569 1.00 88.69 88 ASN A O 1
ATOM 671 N N . ASN A 1 89 ? 2.913 11.963 13.619 1.00 84.75 89 ASN A N 1
ATOM 672 C CA . ASN A 1 89 ? 3.830 11.084 14.354 1.00 84.75 89 ASN A CA 1
ATOM 673 C C . ASN A 1 89 ? 3.159 9.789 14.854 1.00 84.75 89 ASN A C 1
ATOM 675 O O . ASN A 1 89 ? 3.725 9.095 15.694 1.00 84.75 89 ASN A O 1
ATOM 679 N N . ALA A 1 90 ? 1.940 9.487 14.397 1.00 89.88 90 ALA A N 1
ATOM 680 C CA . ALA A 1 90 ? 1.229 8.265 14.745 1.00 89.88 90 ALA A CA 1
ATOM 681 C C . ALA A 1 90 ? 1.305 7.252 13.602 1.00 89.88 90 ALA A C 1
ATOM 683 O O . ALA A 1 90 ? 1.280 7.615 12.425 1.00 89.88 90 ALA A O 1
ATOM 684 N N . CYS A 1 91 ? 1.334 5.978 13.969 1.00 91.19 91 CYS A N 1
ATOM 685 C CA . CYS A 1 91 ? 1.264 4.858 13.048 1.00 91.19 91 CYS A CA 1
ATOM 686 C C . CYS A 1 91 ? 0.044 3.993 13.382 1.00 91.19 91 CYS A C 1
ATOM 688 O O . CYS A 1 91 ? -0.452 3.995 14.513 1.00 91.19 91 CYS A O 1
ATOM 690 N N . LEU A 1 92 ? -0.436 3.263 12.385 1.00 94.62 92 LEU A N 1
ATOM 691 C CA . LEU A 1 92 ? -1.531 2.317 12.511 1.00 94.62 92 LEU A CA 1
ATOM 692 C C . LEU A 1 92 ? -1.182 1.072 11.698 1.00 94.62 92 LEU A C 1
ATOM 694 O O . LEU A 1 92 ? -0.986 1.166 10.487 1.00 94.62 92 LEU A O 1
ATOM 698 N N . ARG A 1 93 ? -1.114 -0.082 12.363 1.00 94.94 93 ARG A N 1
ATOM 699 C CA . ARG A 1 93 ? -1.085 -1.396 11.715 1.00 94.94 93 ARG A CA 1
ATOM 700 C C . ARG A 1 93 ? -2.501 -1.921 11.627 1.00 94.94 93 ARG A C 1
ATOM 702 O O . ARG A 1 93 ? -3.158 -2.083 12.651 1.00 94.94 93 ARG A O 1
ATOM 709 N N . LEU A 1 94 ? -2.952 -2.177 10.412 1.00 96.31 94 LEU A N 1
ATOM 710 C CA . LEU A 1 94 ? -4.257 -2.743 10.111 1.00 96.31 94 LEU A CA 1
ATOM 711 C C . LEU A 1 94 ? -4.068 -4.184 9.655 1.00 96.31 94 LEU A C 1
ATOM 713 O O . LEU A 1 94 ? -3.232 -4.458 8.802 1.00 96.31 94 LEU A O 1
ATOM 717 N N . HIS A 1 95 ? -4.819 -5.103 10.241 1.00 96.12 95 HIS A N 1
ATOM 718 C CA . HIS A 1 95 ? -4.775 -6.518 9.905 1.00 96.12 95 HIS A CA 1
ATOM 719 C C . HIS A 1 95 ? -6.072 -6.860 9.180 1.00 96.12 95 HIS A C 1
ATOM 721 O O . HIS A 1 95 ? -7.162 -6.631 9.719 1.00 96.12 95 HIS A O 1
ATOM 727 N N . ALA A 1 96 ? -5.966 -7.394 7.966 1.00 97.12 96 ALA A N 1
ATOM 728 C CA . ALA A 1 96 ? -7.119 -7.837 7.197 1.00 97.12 96 ALA A CA 1
ATOM 729 C C . ALA A 1 96 ? -6.929 -9.266 6.695 1.00 97.12 96 ALA A C 1
ATOM 731 O O . ALA A 1 96 ? -5.832 -9.660 6.309 1.00 97.12 96 ALA A O 1
ATOM 732 N N . LYS A 1 97 ? -8.020 -10.029 6.687 1.00 95.88 97 LYS A N 1
ATOM 733 C CA . LYS A 1 97 ? -8.033 -11.436 6.300 1.00 95.88 97 LYS A CA 1
ATOM 734 C C . LYS A 1 97 ? -8.824 -11.649 5.017 1.00 95.88 97 LYS A C 1
ATOM 736 O O . LYS A 1 97 ? -9.958 -11.178 4.921 1.00 95.88 97 LYS A O 1
ATOM 741 N N . GLY A 1 98 ? -8.247 -12.376 4.068 1.00 92.25 98 GLY A N 1
ATOM 742 C CA . GLY A 1 98 ? -8.824 -12.744 2.774 1.00 92.25 98 GLY A CA 1
ATOM 743 C C . GLY A 1 98 ? -7.736 -12.951 1.718 1.00 92.25 98 GLY A C 1
ATOM 744 O O . GLY A 1 98 ? -6.644 -12.412 1.842 1.00 92.25 98 GLY A O 1
ATOM 745 N N . GLU A 1 99 ? -8.026 -13.742 0.688 1.00 85.38 99 GLU A N 1
ATOM 746 C CA . GLU A 1 99 ? -7.066 -14.035 -0.393 1.00 85.38 99 GLU A CA 1
ATOM 747 C C . GLU A 1 99 ? -7.123 -12.996 -1.515 1.00 85.38 99 GLU A C 1
ATOM 749 O O . GLU A 1 99 ? -6.107 -12.671 -2.118 1.00 85.38 99 GLU A O 1
ATOM 754 N N . GLU A 1 100 ? -8.307 -12.435 -1.757 1.00 87.25 100 GLU A N 1
ATOM 755 C CA . GLU A 1 100 ? -8.523 -11.402 -2.766 1.00 87.25 100 GLU A CA 1
ATOM 756 C C . GLU A 1 100 ? -8.856 -10.068 -2.104 1.00 87.25 100 GLU A C 1
ATOM 758 O O . GLU A 1 100 ? -9.708 -10.015 -1.208 1.00 87.25 100 GLU A O 1
ATOM 763 N N . THR A 1 101 ? -8.294 -8.976 -2.624 1.00 84.69 101 THR A N 1
ATOM 764 C CA . THR A 1 101 ? -8.479 -7.599 -2.135 1.00 84.69 101 THR A CA 1
ATOM 765 C C . THR A 1 101 ? -9.946 -7.239 -1.856 1.00 84.69 101 THR A C 1
ATOM 767 O O . THR A 1 101 ? -10.273 -6.617 -0.845 1.00 84.69 101 THR A O 1
ATOM 770 N N . ARG A 1 102 ? -10.870 -7.667 -2.729 1.00 87.94 102 ARG A N 1
ATOM 771 C CA . ARG A 1 102 ? -12.314 -7.370 -2.622 1.00 87.94 102 ARG A CA 1
ATOM 772 C C . ARG A 1 102 ? -13.025 -8.148 -1.515 1.00 87.94 102 ARG A C 1
ATOM 774 O O . ARG A 1 102 ? -14.085 -7.729 -1.056 1.00 87.94 102 ARG A O 1
ATOM 781 N N . SER A 1 103 ? -12.467 -9.290 -1.125 1.00 90.31 103 SER A N 1
ATOM 782 C CA . SER A 1 103 ? -13.015 -10.185 -0.103 1.00 90.31 103 SER A CA 1
ATOM 783 C C . SER A 1 103 ? -12.426 -9.932 1.286 1.00 90.31 103 SER A C 1
ATOM 785 O O . SER A 1 103 ? -13.003 -10.387 2.277 1.00 90.31 103 SER A O 1
ATOM 787 N N . MET A 1 104 ? -11.308 -9.199 1.360 1.00 95.31 104 MET A N 1
ATOM 788 C CA . MET A 1 104 ? -10.596 -8.936 2.604 1.00 95.31 104 MET A CA 1
ATOM 789 C C . MET A 1 104 ? -11.462 -8.183 3.611 1.00 95.31 104 MET A C 1
ATOM 791 O O . MET A 1 104 ? -12.151 -7.211 3.280 1.00 95.31 104 MET A O 1
ATOM 795 N N . LYS A 1 105 ? -11.393 -8.618 4.869 1.00 97.62 105 LYS A N 1
ATOM 796 C CA . LYS A 1 105 ? -12.113 -8.013 5.991 1.00 97.62 105 LYS A CA 1
ATOM 797 C C . LYS A 1 105 ? -11.172 -7.671 7.124 1.00 97.62 105 LYS A C 1
ATOM 799 O O . LYS A 1 105 ? -10.235 -8.416 7.389 1.00 97.62 105 LYS A O 1
ATOM 804 N N . ILE A 1 106 ? -11.464 -6.580 7.819 1.00 97.81 106 ILE A N 1
ATOM 805 C CA . ILE A 1 106 ? -10.680 -6.156 8.976 1.00 97.81 106 ILE A CA 1
ATOM 806 C C . ILE A 1 106 ? -10.823 -7.175 10.101 1.00 97.81 106 ILE A C 1
ATOM 808 O O . ILE A 1 106 ? -11.932 -7.514 10.512 1.00 97.81 106 ILE A O 1
ATOM 812 N N . GLU A 1 107 ? -9.692 -7.644 10.611 1.00 97.00 107 GLU A N 1
ATOM 813 C CA . GLU A 1 107 ? -9.628 -8.538 11.763 1.00 97.00 107 GLU A CA 1
ATOM 814 C C . GLU A 1 107 ? -9.249 -7.764 13.026 1.00 97.00 107 GLU A C 1
ATOM 816 O O . GLU A 1 107 ? -9.878 -7.927 14.069 1.00 97.00 107 GLU A O 1
ATOM 821 N N . SER A 1 108 ? -8.248 -6.887 12.930 1.00 96.00 108 SER A N 1
ATOM 822 C CA . SER A 1 108 ? -7.784 -6.070 14.052 1.00 96.00 108 SER A CA 1
ATOM 823 C C . SER A 1 108 ? -6.961 -4.869 13.583 1.00 96.00 108 SER A C 1
ATOM 825 O O . SER A 1 108 ? -6.634 -4.734 12.403 1.00 96.00 108 SER A O 1
ATOM 827 N N . TRP A 1 109 ? -6.639 -3.967 14.508 1.00 95.94 109 TRP A N 1
ATOM 828 C CA . TRP A 1 109 ? -5.694 -2.881 14.279 1.00 95.94 109 TRP A CA 1
ATOM 829 C C . TRP A 1 109 ? -4.972 -2.507 15.570 1.00 95.94 109 TRP A C 1
ATOM 831 O O . TRP A 1 109 ? -5.481 -2.714 16.673 1.00 95.94 109 TRP A O 1
ATOM 841 N N . SER A 1 110 ? -3.784 -1.929 15.437 1.00 93.88 110 SER A N 1
ATOM 842 C CA . SER A 1 110 ? -2.994 -1.437 16.563 1.00 93.88 110 SER A CA 1
ATOM 843 C C . SER A 1 110 ? -2.221 -0.176 16.192 1.00 93.88 110 SER A C 1
ATOM 845 O O . SER A 1 110 ? -2.017 0.132 15.022 1.00 93.88 110 SER A O 1
ATOM 847 N N . ASN A 1 111 ? -1.765 0.554 17.204 1.00 91.56 111 ASN A N 1
ATOM 848 C CA . ASN A 1 111 ? -0.844 1.682 17.059 1.00 91.56 111 ASN A CA 1
ATOM 849 C C . ASN A 1 111 ? 0.627 1.263 17.236 1.00 91.56 111 ASN A C 1
ATOM 851 O O . ASN A 1 111 ? 1.480 2.111 17.492 1.00 91.56 111 ASN A O 1
ATOM 855 N N . GLN A 1 112 ? 0.922 -0.038 17.156 1.00 87.06 112 GLN A N 1
ATOM 856 C CA . GLN A 1 112 ? 2.290 -0.535 17.210 1.00 87.06 112 GLN A CA 1
ATOM 857 C C . GLN A 1 112 ? 2.918 -0.366 15.832 1.00 87.06 112 GLN A C 1
ATOM 859 O O . GLN A 1 112 ? 2.413 -0.893 14.841 1.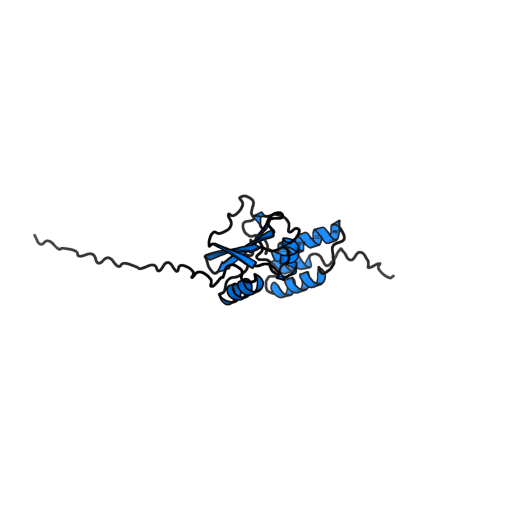00 87.06 112 GLN A O 1
ATOM 864 N N . CYS A 1 113 ? 3.994 0.410 15.758 1.00 82.00 113 CYS A N 1
ATOM 865 C CA . CYS A 1 113 ? 4.698 0.626 14.502 1.00 82.00 113 CYS A CA 1
ATOM 866 C C . CYS A 1 113 ? 5.585 -0.574 14.186 1.00 82.00 113 CYS A C 1
ATOM 868 O O . CYS A 1 113 ? 6.040 -1.272 15.093 1.00 82.00 113 CYS A O 1
ATOM 870 N N . ARG A 1 114 ? 5.874 -0.774 12.899 1.00 77.62 114 ARG A N 1
ATOM 871 C CA . ARG A 1 114 ? 6.906 -1.721 12.480 1.00 77.62 114 ARG A CA 1
ATOM 872 C C . ARG A 1 114 ? 8.238 -1.392 13.158 1.00 77.62 114 ARG A C 1
ATOM 874 O O . ARG A 1 114 ? 8.630 -0.226 13.233 1.00 77.62 114 ARG A O 1
ATOM 881 N N . GLU A 1 115 ? 8.957 -2.422 13.586 1.00 72.44 115 GLU A N 1
ATOM 882 C CA . GLU A 1 115 ? 10.365 -2.278 13.944 1.00 72.44 115 GLU A CA 1
ATOM 883 C C . GLU A 1 115 ? 11.192 -2.065 12.671 1.00 72.44 115 GLU A C 1
ATOM 885 O O . GLU A 1 115 ? 11.087 -2.823 11.702 1.00 72.44 115 GLU A O 1
ATOM 890 N N . LYS A 1 116 ? 12.007 -1.008 12.648 1.00 72.75 116 LYS A N 1
ATOM 891 C CA . LYS A 1 116 ? 12.937 -0.789 11.537 1.00 72.75 116 LYS A CA 1
ATOM 892 C C . LYS A 1 116 ? 14.024 -1.853 11.595 1.00 72.75 116 LYS A C 1
ATOM 894 O O . LYS A 1 116 ? 14.660 -2.025 12.636 1.00 72.75 116 LYS A O 1
ATOM 899 N N . GLY A 1 117 ? 14.230 -2.562 10.490 1.00 64.62 117 GLY A N 1
ATOM 900 C CA . GLY A 1 117 ? 15.285 -3.568 10.410 1.00 64.62 117 GLY A CA 1
ATOM 901 C C . GLY A 1 117 ? 16.662 -2.910 10.516 1.00 64.62 117 GLY A C 1
ATOM 902 O O . GLY A 1 117 ? 16.858 -1.798 10.033 1.00 64.62 117 GLY A O 1
ATOM 903 N N . ALA A 1 118 ? 17.643 -3.593 11.113 1.00 59.81 118 ALA A N 1
ATOM 904 C CA . ALA A 1 118 ? 19.009 -3.067 11.244 1.00 59.81 118 ALA A CA 1
ATOM 905 C C . ALA A 1 118 ? 19.700 -2.799 9.888 1.00 59.81 118 ALA A C 1
ATOM 907 O O . ALA A 1 118 ? 20.649 -2.023 9.822 1.00 59.81 118 ALA A O 1
ATOM 908 N N . SER A 1 119 ? 19.224 -3.445 8.821 1.00 59.00 119 SER A N 1
ATOM 909 C CA . SER A 1 119 ? 19.694 -3.303 7.439 1.00 59.00 119 SER A CA 1
ATOM 910 C C . SER A 1 119 ? 18.779 -2.438 6.570 1.00 59.00 119 SER A C 1
ATOM 912 O O . SER A 1 119 ? 18.937 -2.427 5.353 1.00 59.00 119 SER A O 1
ATOM 914 N N . GLU A 1 120 ? 17.775 -1.789 7.156 1.00 67.31 120 GLU A N 1
ATOM 915 C CA . GLU A 1 120 ? 16.843 -0.969 6.395 1.00 67.31 120 GLU A CA 1
ATOM 916 C C . GLU A 1 120 ? 17.487 0.373 6.041 1.00 67.31 120 GLU A C 1
ATOM 918 O O . GLU A 1 120 ? 18.049 1.052 6.905 1.00 67.31 120 GLU A O 1
ATOM 923 N N . ASP A 1 121 ? 17.399 0.759 4.767 1.00 62.97 121 ASP A N 1
ATOM 924 C CA . ASP A 1 121 ? 17.912 2.045 4.310 1.00 62.97 121 ASP A CA 1
ATOM 925 C C . ASP A 1 121 ? 17.307 3.195 5.124 1.00 62.97 121 ASP A C 1
ATOM 927 O O . ASP A 1 121 ? 16.111 3.232 5.415 1.00 62.97 121 ASP A O 1
ATOM 931 N N . VAL A 1 122 ? 18.132 4.192 5.454 1.00 62.12 122 VAL A N 1
ATOM 932 C CA . VAL A 1 122 ? 17.720 5.359 6.260 1.00 62.12 122 VAL A CA 1
ATOM 933 C C . VAL A 1 122 ? 16.628 6.188 5.558 1.00 62.12 122 VAL A C 1
ATOM 935 O O . VAL A 1 122 ? 15.913 6.955 6.203 1.00 62.12 122 VAL A O 1
ATOM 938 N N . ASN A 1 123 ? 16.471 6.013 4.243 1.00 64.25 123 ASN A N 1
ATOM 939 C CA . ASN A 1 123 ? 15.432 6.636 3.433 1.00 64.25 123 ASN A CA 1
ATOM 940 C C . ASN A 1 123 ? 15.070 5.721 2.246 1.00 64.25 123 ASN A C 1
ATOM 942 O O . ASN A 1 123 ? 15.603 5.919 1.148 1.00 64.25 123 ASN A O 1
ATOM 946 N N . PRO A 1 124 ? 14.233 4.688 2.450 1.00 75.88 124 PRO A N 1
ATOM 947 C CA . PRO A 1 124 ? 13.901 3.765 1.378 1.00 75.88 124 PRO A CA 1
ATOM 948 C C . PRO A 1 124 ? 13.085 4.489 0.304 1.00 75.88 124 PRO A C 1
ATOM 950 O O . PRO A 1 124 ? 12.293 5.390 0.595 1.00 75.88 124 PRO A O 1
ATOM 953 N N . LEU A 1 125 ? 13.249 4.071 -0.954 1.00 88.44 125 LEU A N 1
ATOM 954 C CA . LEU A 1 125 ? 12.331 4.482 -2.014 1.00 88.44 125 LEU A CA 1
ATOM 955 C C . LEU A 1 125 ? 10.885 4.142 -1.605 1.00 88.44 125 LEU A C 1
ATOM 957 O O . LEU A 1 125 ? 10.671 3.147 -0.901 1.00 88.44 125 LEU A O 1
ATOM 961 N N . PRO A 1 126 ? 9.883 4.915 -2.062 1.00 90.56 126 PRO A N 1
ATOM 962 C CA . PRO A 1 126 ? 8.486 4.579 -1.822 1.00 90.56 126 PRO A CA 1
ATOM 963 C C . PRO A 1 126 ? 8.153 3.129 -2.194 1.00 90.56 126 PRO A C 1
ATOM 965 O O . PRO A 1 126 ? 8.706 2.587 -3.151 1.00 90.56 126 PRO A O 1
ATOM 968 N N . ALA A 1 127 ? 7.261 2.506 -1.424 1.00 90.75 127 ALA A N 1
ATOM 969 C CA . ALA A 1 127 ? 6.859 1.105 -1.566 1.00 90.75 127 ALA A CA 1
ATOM 970 C C . ALA A 1 127 ? 6.485 0.699 -3.004 1.00 90.75 127 ALA A C 1
ATOM 972 O O . ALA A 1 127 ? 6.968 -0.314 -3.508 1.00 90.75 127 ALA A O 1
ATOM 973 N N . ASP A 1 128 ? 5.702 1.528 -3.684 1.00 91.75 128 ASP A N 1
ATOM 974 C CA . ASP A 1 128 ? 5.278 1.353 -5.074 1.00 91.75 128 ASP A CA 1
ATOM 975 C C . ASP A 1 128 ? 6.416 1.549 -6.091 1.00 91.75 128 ASP A C 1
ATOM 977 O O . ASP A 1 128 ? 6.501 0.829 -7.084 1.00 91.75 128 ASP A O 1
ATOM 981 N N . VAL A 1 129 ? 7.349 2.467 -5.826 1.00 92.94 129 VAL A N 1
ATOM 982 C CA . VAL A 1 129 ? 8.567 2.637 -6.635 1.00 92.94 129 VAL A CA 1
ATOM 983 C C . VAL A 1 129 ? 9.496 1.431 -6.479 1.00 92.94 129 VAL A C 1
ATOM 985 O O . VAL A 1 129 ? 10.035 0.953 -7.475 1.00 92.94 129 VAL A O 1
ATOM 988 N N . ARG A 1 130 ? 9.667 0.901 -5.259 1.00 92.38 130 ARG A N 1
ATOM 989 C CA . ARG A 1 130 ? 10.426 -0.342 -5.021 1.00 92.38 130 ARG A CA 1
ATOM 990 C C . ARG A 1 130 ? 9.810 -1.511 -5.776 1.00 92.38 130 ARG A C 1
ATOM 992 O O . ARG A 1 130 ? 10.531 -2.225 -6.470 1.00 92.38 130 ARG A O 1
ATOM 999 N N . TYR A 1 131 ? 8.488 -1.646 -5.711 1.00 93.44 131 TYR A N 1
ATOM 1000 C CA . TYR A 1 131 ? 7.776 -2.656 -6.481 1.00 93.44 131 TYR A CA 1
ATOM 1001 C C . TYR A 1 131 ? 7.980 -2.486 -7.994 1.00 93.44 131 TYR A C 1
ATOM 1003 O O . TYR A 1 131 ? 8.270 -3.460 -8.681 1.00 93.44 131 TYR A O 1
ATOM 1011 N N . ALA A 1 132 ? 7.928 -1.258 -8.522 1.00 93.38 132 ALA A N 1
ATOM 1012 C CA . ALA A 1 132 ? 8.202 -1.006 -9.938 1.00 93.38 132 ALA A CA 1
ATOM 1013 C C . ALA A 1 132 ? 9.607 -1.470 -10.365 1.00 93.38 132 ALA A C 1
ATOM 1015 O O . ALA A 1 132 ? 9.775 -1.987 -11.469 1.00 93.38 132 ALA A O 1
ATOM 1016 N N . MET A 1 133 ? 10.617 -1.299 -9.503 1.00 91.19 133 MET A N 1
ATOM 1017 C CA . MET A 1 133 ? 11.976 -1.784 -9.777 1.00 91.19 133 MET A CA 1
ATOM 1018 C C . MET A 1 133 ? 12.050 -3.314 -9.764 1.00 91.19 133 MET A C 1
ATOM 1020 O O . MET A 1 133 ? 12.693 -3.891 -10.639 1.00 91.19 133 MET A O 1
ATOM 1024 N N . GLN A 1 134 ? 11.371 -3.971 -8.819 1.00 92.50 134 GLN A N 1
ATOM 1025 C CA . GLN A 1 134 ? 11.268 -5.431 -8.795 1.00 92.50 134 GLN A CA 1
ATOM 1026 C C . GLN A 1 134 ? 10.574 -5.952 -10.061 1.00 92.50 134 GLN A C 1
ATOM 1028 O O . GLN A 1 134 ? 11.110 -6.819 -10.745 1.00 92.50 134 GLN A O 1
ATOM 1033 N N . TRP A 1 135 ? 9.420 -5.384 -10.421 1.00 92.38 135 TRP A N 1
ATOM 1034 C CA . TRP A 1 135 ? 8.644 -5.810 -11.587 1.00 92.38 135 TRP A CA 1
ATOM 1035 C C . TRP A 1 135 ? 9.430 -5.649 -12.893 1.00 92.38 135 TRP A C 1
ATOM 1037 O O . TRP A 1 135 ? 9.368 -6.498 -13.778 1.00 92.38 135 TRP A O 1
ATOM 1047 N N . ARG A 1 136 ? 10.246 -4.600 -12.997 1.00 89.69 136 ARG A N 1
ATOM 1048 C CA . ARG A 1 136 ? 11.187 -4.437 -14.108 1.00 89.69 136 ARG A CA 1
ATOM 1049 C C . ARG A 1 136 ? 12.183 -5.595 -14.192 1.00 89.69 136 ARG A C 1
ATOM 1051 O O . ARG A 1 136 ? 12.357 -6.159 -15.266 1.00 89.69 136 ARG A O 1
ATOM 1058 N N . GLY A 1 137 ? 12.776 -5.986 -13.064 1.00 89.38 137 GLY A N 1
ATOM 1059 C CA . GLY A 1 137 ? 13.636 -7.168 -12.993 1.00 89.38 137 GLY A CA 1
ATOM 1060 C C . GLY A 1 137 ? 12.907 -8.447 -13.419 1.00 89.38 137 GLY A C 1
ATOM 1061 O O . GLY A 1 137 ? 13.454 -9.235 -14.189 1.00 89.38 137 GLY A O 1
ATOM 1062 N N . ASP A 1 138 ? 11.658 -8.632 -12.990 1.00 88.56 138 ASP A N 1
ATOM 1063 C CA . ASP A 1 138 ? 10.837 -9.784 -13.385 1.00 88.56 138 ASP A CA 1
ATOM 1064 C C . ASP A 1 138 ? 10.498 -9.775 -14.888 1.00 88.56 138 ASP A C 1
ATOM 1066 O O . ASP A 1 138 ? 10.494 -10.820 -15.543 1.00 88.56 138 ASP A O 1
ATOM 1070 N N . CYS A 1 139 ? 10.236 -8.600 -15.460 1.00 89.56 139 CYS A N 1
ATOM 1071 C CA . CYS A 1 139 ? 10.008 -8.419 -16.891 1.00 89.56 139 CYS A CA 1
ATOM 1072 C C . CYS A 1 139 ? 11.254 -8.791 -17.708 1.00 89.56 139 CYS A C 1
ATOM 1074 O O . CYS A 1 139 ? 11.148 -9.579 -18.649 1.00 89.56 139 CYS A O 1
ATOM 1076 N N . ASP A 1 140 ? 12.433 -8.306 -17.314 1.00 87.38 140 ASP A N 1
ATOM 1077 C CA . ASP A 1 140 ? 13.684 -8.564 -18.033 1.00 87.38 140 ASP A CA 1
ATOM 1078 C C . ASP A 1 140 ? 14.112 -10.038 -17.949 1.00 87.38 140 ASP A C 1
ATOM 1080 O O . ASP A 1 140 ? 14.580 -10.612 -18.934 1.00 87.38 140 ASP A O 1
ATOM 1084 N N . ASN A 1 141 ? 13.931 -10.668 -16.784 1.00 88.06 141 ASN A N 1
ATOM 1085 C CA . ASN A 1 141 ? 14.389 -12.038 -16.543 1.00 88.06 141 ASN A CA 1
ATOM 1086 C C . ASN A 1 141 ? 13.370 -13.109 -16.961 1.00 88.06 141 ASN A C 1
ATOM 1088 O O . ASN A 1 141 ? 13.764 -14.203 -17.367 1.00 88.06 141 ASN A O 1
ATOM 1092 N N . PHE A 1 142 ? 12.070 -12.818 -16.857 1.00 88.81 142 PHE A N 1
ATOM 1093 C CA . PHE A 1 142 ? 11.002 -13.814 -17.011 1.00 88.81 142 PHE A CA 1
ATOM 1094 C C . PHE A 1 142 ? 9.900 -13.401 -17.996 1.00 88.81 142 PHE A C 1
ATOM 1096 O O . PHE A 1 142 ? 8.937 -14.146 -18.178 1.00 88.81 142 PHE A O 1
ATOM 1103 N N . GLY A 1 143 ? 10.004 -12.230 -18.635 1.00 86.94 143 GLY A N 1
ATOM 1104 C CA . GLY A 1 143 ? 9.017 -11.742 -19.603 1.00 86.94 143 GLY A CA 1
ATOM 1105 C C . GLY A 1 143 ? 7.678 -11.312 -18.992 1.00 86.94 143 GLY A C 1
ATOM 1106 O O . GLY A 1 143 ? 6.703 -11.137 -19.723 1.00 86.94 143 GLY A O 1
ATOM 1107 N N . GLN A 1 144 ? 7.596 -11.135 -17.669 1.00 85.31 144 GLN A N 1
ATOM 1108 C CA . GLN A 1 144 ? 6.365 -10.771 -16.950 1.00 85.31 144 GLN A CA 1
ATOM 1109 C C . GLN A 1 144 ? 6.049 -9.266 -17.040 1.00 85.31 144 GLN A C 1
ATOM 1111 O O . GLN A 1 144 ? 5.949 -8.579 -16.031 1.00 85.31 144 GLN A O 1
ATOM 1116 N N . CYS A 1 145 ? 5.901 -8.731 -18.251 1.00 88.69 145 CYS A N 1
ATOM 1117 C CA . CYS A 1 145 ? 5.826 -7.282 -18.496 1.00 88.69 145 CYS A CA 1
ATOM 1118 C C . CYS A 1 145 ? 4.396 -6.716 -18.619 1.00 88.69 145 CYS A C 1
ATOM 1120 O O . CYS A 1 145 ? 4.220 -5.514 -18.838 1.00 88.69 145 CYS A O 1
ATOM 1122 N N . GLU A 1 146 ? 3.367 -7.566 -18.562 1.00 88.31 146 GLU A N 1
ATOM 1123 C CA . GLU A 1 146 ? 1.973 -7.167 -18.790 1.00 88.31 146 GLU A CA 1
ATOM 1124 C C . GLU A 1 146 ? 1.528 -6.080 -17.800 1.00 88.31 146 GLU A C 1
ATOM 1126 O O . GLU A 1 146 ? 1.778 -6.189 -16.612 1.00 88.31 146 GLU A O 1
ATOM 1131 N N . GLY A 1 147 ? 0.898 -4.999 -18.270 1.00 87.88 147 GLY A N 1
ATOM 1132 C CA . GLY A 1 147 ? 0.420 -3.906 -17.405 1.00 87.88 147 GLY A CA 1
ATOM 1133 C C . GLY A 1 147 ? 1.500 -2.950 -16.867 1.00 87.88 147 GLY A C 1
ATOM 1134 O O . GLY A 1 147 ? 1.170 -1.833 -16.463 1.00 87.88 147 GLY A O 1
ATOM 1135 N N . MET A 1 148 ? 2.790 -3.300 -16.953 1.00 89.31 148 MET A N 1
ATOM 1136 C CA . MET A 1 148 ? 3.892 -2.498 -16.396 1.00 89.31 148 MET A CA 1
ATOM 1137 C C . MET A 1 148 ? 3.920 -1.059 -16.937 1.00 89.31 148 MET A C 1
ATOM 1139 O O . MET A 1 148 ? 4.093 -0.107 -16.181 1.00 89.31 148 MET A O 1
ATOM 1143 N N . ASN A 1 149 ? 3.687 -0.869 -18.239 1.00 89.19 149 ASN A N 1
ATOM 1144 C CA . ASN A 1 149 ? 3.681 0.467 -18.846 1.00 89.19 149 ASN A CA 1
ATOM 1145 C C . ASN A 1 149 ? 2.570 1.368 -18.288 1.00 89.19 149 ASN A C 1
ATOM 1147 O O . ASN A 1 149 ? 2.750 2.577 -18.164 1.00 89.19 149 ASN A O 1
ATOM 1151 N N . GLU A 1 150 ? 1.400 0.803 -17.991 1.00 90.81 150 GLU A N 1
ATOM 1152 C CA . GLU A 1 150 ? 0.310 1.560 -17.376 1.00 90.81 150 GLU A CA 1
ATOM 1153 C C . GLU A 1 150 ? 0.641 1.920 -15.932 1.00 90.81 150 GLU A C 1
ATOM 1155 O O . GLU A 1 150 ? 0.487 3.078 -15.538 1.00 90.81 150 GLU A O 1
ATOM 1160 N N . TYR A 1 151 ? 1.181 0.957 -15.187 1.00 90.94 151 TYR A N 1
ATOM 1161 C CA . TYR A 1 151 ? 1.636 1.160 -13.821 1.00 90.94 151 TYR A CA 1
ATOM 1162 C C . TYR A 1 151 ? 2.686 2.280 -13.724 1.00 90.94 151 TYR A C 1
ATOM 1164 O O . TYR A 1 151 ? 2.517 3.224 -12.951 1.00 90.94 151 TYR A O 1
ATOM 1172 N N . LEU A 1 152 ? 3.719 2.248 -14.576 1.00 91.38 152 LEU A N 1
ATOM 1173 C CA . LEU A 1 152 ? 4.767 3.274 -14.618 1.00 91.38 152 LEU A CA 1
ATOM 1174 C C . LEU A 1 152 ? 4.204 4.666 -14.928 1.00 91.38 152 LEU A C 1
ATOM 1176 O O . LEU A 1 152 ? 4.524 5.614 -14.215 1.00 91.38 152 LEU A O 1
ATOM 1180 N N . ARG A 1 153 ? 3.296 4.796 -15.905 1.00 91.56 153 ARG A N 1
ATOM 1181 C CA . ARG A 1 153 ? 2.634 6.082 -16.196 1.00 91.56 153 ARG A CA 1
ATOM 1182 C C . ARG A 1 153 ? 1.845 6.619 -15.002 1.00 91.56 153 ARG A C 1
ATOM 1184 O O . ARG A 1 153 ? 1.783 7.832 -14.795 1.00 91.56 153 ARG A O 1
ATOM 1191 N N . ASN A 1 154 ? 1.208 5.744 -14.226 1.00 92.12 154 ASN A N 1
ATOM 1192 C CA . ASN A 1 154 ? 0.481 6.151 -13.024 1.00 92.12 154 ASN A CA 1
ATOM 1193 C C . ASN A 1 154 ? 1.443 6.630 -11.926 1.00 92.12 154 ASN A C 1
ATOM 1195 O O . ASN A 1 154 ? 1.170 7.648 -11.284 1.00 92.12 154 ASN A O 1
ATOM 1199 N N . LEU A 1 155 ? 2.598 5.975 -11.770 1.00 92.56 155 LEU A N 1
ATOM 1200 C CA . LEU A 1 155 ? 3.650 6.437 -10.864 1.00 92.56 155 LEU A CA 1
ATOM 1201 C C . LEU A 1 155 ? 4.260 7.769 -11.304 1.00 92.56 155 LEU A C 1
ATOM 1203 O O . LEU A 1 155 ? 4.420 8.659 -10.475 1.00 92.56 155 LEU A O 1
ATOM 1207 N N . GLU A 1 156 ? 4.543 7.959 -12.590 1.00 92.56 156 GLU A N 1
ATOM 1208 C CA . GLU A 1 156 ? 5.061 9.231 -13.112 1.00 92.56 156 GLU A CA 1
ATOM 1209 C C . GLU A 1 156 ? 4.116 10.395 -12.804 1.00 92.56 156 GLU A C 1
ATOM 1211 O O . GLU A 1 156 ? 4.557 11.453 -12.355 1.00 92.56 156 GLU A O 1
ATOM 1216 N N . LYS A 1 157 ? 2.801 10.188 -12.956 1.00 93.19 157 LYS A N 1
ATOM 1217 C CA . LYS A 1 157 ? 1.790 11.177 -12.554 1.00 93.19 157 LYS A CA 1
ATOM 1218 C C . LYS A 1 157 ? 1.812 11.431 -11.047 1.00 93.19 157 LYS A C 1
ATOM 1220 O O . LYS A 1 157 ? 1.800 12.587 -10.628 1.00 93.19 157 LYS A O 1
ATOM 1225 N N . LYS A 1 158 ? 1.859 10.370 -10.232 1.00 91.88 158 LYS A N 1
ATOM 1226 C CA . LYS A 1 158 ? 1.899 10.460 -8.761 1.00 91.88 158 LYS A CA 1
ATOM 1227 C C . LYS A 1 158 ? 3.136 11.218 -8.265 1.00 91.88 158 LYS A C 1
ATOM 1229 O O . LYS A 1 158 ? 3.045 11.989 -7.312 1.00 91.88 158 LYS A O 1
ATOM 1234 N N . TYR A 1 159 ? 4.273 11.027 -8.928 1.00 92.56 159 TYR A N 1
ATOM 1235 C CA . TYR A 1 159 ? 5.576 11.564 -8.541 1.00 92.56 159 TYR A CA 1
ATOM 1236 C C . TYR A 1 159 ? 6.060 12.717 -9.431 1.00 92.56 159 TYR A C 1
ATOM 1238 O O . TYR A 1 159 ? 7.242 13.052 -9.398 1.00 92.56 159 TYR A O 1
ATOM 1246 N N . ALA A 1 160 ? 5.164 13.384 -10.168 1.00 91.12 160 ALA A N 1
ATOM 1247 C CA . ALA A 1 160 ? 5.506 14.457 -11.108 1.00 91.12 160 ALA A CA 1
ATOM 1248 C C . ALA A 1 160 ? 6.340 15.603 -10.486 1.00 91.12 160 ALA A C 1
ATOM 1250 O O . ALA A 1 160 ? 7.128 16.249 -11.171 1.00 91.12 160 ALA A O 1
ATOM 1251 N N . GLY A 1 161 ? 6.201 15.844 -9.177 1.00 90.69 161 GLY A N 1
ATOM 1252 C CA . GLY A 1 161 ? 6.979 16.840 -8.428 1.00 90.69 161 GLY A CA 1
ATOM 1253 C C . GLY A 1 161 ? 8.301 16.337 -7.830 1.00 90.69 161 GLY A C 1
ATOM 1254 O O . GLY A 1 161 ? 8.936 17.074 -7.081 1.00 90.69 161 GLY A O 1
ATOM 1255 N N . GLN A 1 162 ? 8.709 15.092 -8.094 1.00 91.81 162 GLN A N 1
ATOM 1256 C CA . GLN A 1 162 ? 9.860 14.442 -7.456 1.00 91.81 162 GLN A CA 1
ATOM 1257 C C . GLN A 1 162 ? 10.877 13.967 -8.509 1.00 91.81 162 GLN A C 1
ATOM 1259 O O . GLN A 1 162 ? 10.893 12.789 -8.873 1.00 91.81 162 GLN A O 1
ATOM 1264 N N . PRO A 1 163 ? 11.773 14.851 -8.993 1.00 89.88 163 PRO A N 1
ATOM 1265 C CA . PRO A 1 163 ? 12.655 14.555 -10.128 1.00 89.88 163 PRO A CA 1
ATOM 1266 C C . PRO A 1 163 ? 13.604 13.376 -9.879 1.00 89.88 163 PRO A C 1
ATOM 1268 O O . PRO A 1 163 ? 13.946 12.657 -10.814 1.00 89.88 163 PRO A O 1
ATOM 1271 N N . ALA A 1 164 ? 14.001 13.138 -8.625 1.00 90.38 164 ALA A N 1
ATOM 1272 C CA . ALA A 1 164 ? 14.813 11.979 -8.260 1.00 90.38 164 ALA A CA 1
ATOM 1273 C C . ALA A 1 164 ? 14.079 10.651 -8.524 1.00 90.38 164 ALA A C 1
ATOM 1275 O O . ALA A 1 164 ? 14.679 9.725 -9.063 1.00 90.38 164 ALA A O 1
ATOM 1276 N N . ILE A 1 165 ? 12.780 10.578 -8.213 1.00 91.31 165 ILE A N 1
ATOM 1277 C CA . ILE A 1 165 ? 11.953 9.395 -8.484 1.00 91.31 165 ILE A CA 1
ATOM 1278 C C . ILE A 1 165 ? 11.688 9.268 -9.981 1.00 91.31 165 ILE A C 1
ATOM 1280 O O . ILE A 1 165 ? 11.865 8.187 -10.533 1.00 91.31 165 ILE A O 1
ATOM 1284 N N . LEU A 1 166 ? 11.340 10.364 -10.661 1.00 90.38 166 LEU A N 1
ATOM 1285 C CA . LEU A 1 166 ? 11.107 10.341 -12.109 1.00 90.38 166 LEU A CA 1
ATOM 1286 C C . LEU A 1 166 ? 12.331 9.843 -12.882 1.00 90.38 166 LEU A C 1
ATOM 1288 O O . LEU A 1 166 ? 12.186 9.073 -13.824 1.00 90.38 166 LEU A O 1
ATOM 1292 N N . LYS A 1 167 ? 13.542 10.211 -12.448 1.00 89.88 167 LYS A N 1
ATOM 1293 C CA . LYS A 1 167 ? 14.780 9.685 -13.033 1.00 89.88 167 LYS A CA 1
ATOM 1294 C C . LYS A 1 167 ? 14.891 8.163 -12.883 1.00 89.88 167 LYS A C 1
ATOM 1296 O O . LYS A 1 167 ? 15.332 7.507 -13.817 1.00 89.88 167 LYS A O 1
ATOM 1301 N N . LEU A 1 168 ? 14.498 7.599 -11.740 1.00 88.69 168 LEU A N 1
ATOM 1302 C CA . LEU A 1 168 ? 14.519 6.147 -11.501 1.00 88.69 168 LEU A CA 1
ATOM 1303 C C . LEU A 1 168 ? 13.440 5.408 -12.307 1.00 88.69 168 LEU A C 1
ATOM 1305 O O . LEU A 1 168 ? 13.688 4.321 -12.837 1.00 88.69 168 LEU A O 1
ATOM 1309 N N . LEU A 1 169 ? 12.254 6.011 -12.428 1.00 88.25 169 LEU A N 1
ATOM 1310 C CA . LEU A 1 169 ? 11.163 5.477 -13.241 1.00 88.25 169 LEU A CA 1
ATOM 1311 C C . LEU A 1 169 ? 11.532 5.495 -14.733 1.00 88.25 169 LEU A C 1
ATOM 1313 O O . LEU A 1 169 ? 11.387 4.466 -15.389 1.00 88.25 169 LEU A O 1
ATOM 1317 N N . GLY A 1 170 ? 12.101 6.599 -15.228 1.00 76.31 170 GLY A N 1
ATOM 1318 C CA . GLY A 1 170 ? 12.471 6.801 -16.634 1.00 76.31 170 GLY A CA 1
ATOM 1319 C C . GLY A 1 170 ? 13.800 6.177 -17.077 1.00 76.31 170 GLY A C 1
ATOM 1320 O O . GLY A 1 170 ? 14.029 6.042 -18.273 1.00 76.31 170 GLY A O 1
ATOM 1321 N N . ALA A 1 171 ? 14.665 5.728 -16.159 1.00 61.59 171 ALA A N 1
ATOM 1322 C CA . ALA A 1 171 ? 15.946 5.080 -16.492 1.00 61.59 171 ALA A CA 1
ATOM 1323 C C . ALA A 1 171 ? 15.821 3.737 -17.256 1.00 61.59 171 ALA A C 1
ATOM 1325 O O . ALA A 1 171 ? 16.830 3.077 -17.491 1.00 61.59 171 ALA A O 1
ATOM 1326 N N . TYR A 1 172 ? 14.610 3.327 -17.641 1.00 49.53 172 TYR A N 1
ATOM 1327 C CA . TYR A 1 172 ? 14.329 2.108 -18.403 1.00 49.53 172 TYR A CA 1
ATOM 1328 C C . TYR A 1 172 ? 13.925 2.359 -19.868 1.00 49.53 172 TYR A C 1
ATOM 1330 O O . TYR A 1 172 ? 13.797 1.404 -20.626 1.00 49.53 172 TYR A O 1
ATOM 1338 N N . ASP A 1 173 ? 13.778 3.614 -20.311 1.00 50.28 173 ASP A N 1
ATOM 1339 C CA . ASP A 1 173 ? 13.270 3.935 -21.659 1.00 50.28 173 ASP A CA 1
ATOM 1340 C C . ASP A 1 173 ? 14.357 4.204 -22.724 1.00 50.28 173 ASP A C 1
ATOM 1342 O O . ASP A 1 173 ? 14.199 5.093 -23.550 1.00 50.28 173 ASP A O 1
ATOM 1346 N N . ASP A 1 174 ? 15.474 3.461 -22.748 1.00 47.47 174 ASP A N 1
ATOM 1347 C CA . ASP A 1 174 ? 16.432 3.609 -23.873 1.00 47.47 174 ASP A CA 1
ATOM 1348 C C . ASP A 1 174 ? 17.160 2.332 -24.338 1.00 47.47 174 ASP A C 1
ATOM 1350 O O . ASP A 1 174 ? 17.829 2.347 -25.371 1.00 47.47 174 ASP A O 1
ATOM 1354 N N . SER A 1 175 ? 17.028 1.190 -23.648 1.00 41.25 175 SER A N 1
ATOM 1355 C CA . SER A 1 175 ? 17.781 -0.028 -24.014 1.00 41.25 175 SER A CA 1
ATOM 1356 C C . SER A 1 175 ? 16.964 -1.309 -24.205 1.00 41.25 175 SER A C 1
ATOM 1358 O O . SER A 1 175 ? 17.515 -2.278 -24.726 1.00 41.25 175 SER A O 1
ATOM 1360 N N . LEU A 1 176 ? 15.668 -1.347 -23.870 1.00 48.97 176 LEU A N 1
ATOM 1361 C CA . LEU A 1 176 ? 14.879 -2.588 -23.911 1.00 48.97 176 LEU A CA 1
ATOM 1362 C C . LEU A 1 176 ? 13.502 -2.406 -24.567 1.00 48.97 176 LEU A C 1
ATOM 1364 O O . LEU A 1 176 ? 12.454 -2.665 -23.987 1.00 48.97 176 LEU A O 1
ATOM 1368 N N . GLN A 1 177 ? 13.510 -2.052 -25.854 1.00 42.28 177 GLN A N 1
ATOM 1369 C CA . GLN A 1 177 ? 12.513 -2.595 -26.782 1.00 42.28 177 GLN A CA 1
ATOM 1370 C C . GLN A 1 177 ? 13.119 -3.817 -27.489 1.00 42.28 177 GLN A C 1
ATOM 1372 O O . GLN A 1 177 ? 13.777 -3.644 -28.523 1.00 42.28 177 GLN A O 1
ATOM 1377 N N . PRO A 1 178 ? 12.900 -5.059 -27.016 1.00 44.91 178 PRO A N 1
ATOM 1378 C CA . PRO A 1 178 ? 13.195 -6.237 -27.819 1.00 44.91 178 PRO A CA 1
ATOM 1379 C C . PRO A 1 178 ? 12.160 -6.304 -28.955 1.00 44.91 178 PRO A C 1
ATOM 1381 O O . PRO A 1 178 ? 11.121 -6.943 -28.842 1.00 44.91 178 PRO A O 1
ATOM 1384 N N . GLY A 1 179 ? 12.399 -5.567 -30.046 1.00 45.47 179 GLY A N 1
ATOM 1385 C CA . GLY A 1 179 ? 11.480 -5.562 -31.189 1.00 45.47 179 GLY A CA 1
ATOM 1386 C C . GLY A 1 179 ? 11.659 -4.468 -32.241 1.00 45.47 179 GLY A C 1
ATOM 1387 O O . GLY A 1 179 ? 11.251 -4.680 -33.383 1.00 45.47 179 GLY A O 1
ATOM 1388 N N . ARG A 1 180 ? 12.319 -3.338 -31.950 1.00 41.62 180 ARG A N 1
ATOM 1389 C CA . ARG A 1 180 ? 12.688 -2.377 -33.007 1.00 41.62 180 ARG A CA 1
ATOM 1390 C C . ARG A 1 180 ? 13.961 -2.838 -33.714 1.00 41.62 180 ARG A C 1
ATOM 1392 O O . ARG A 1 180 ? 15.056 -2.333 -33.479 1.00 41.62 180 ARG A O 1
ATOM 1399 N N . ARG A 1 181 ? 13.804 -3.779 -34.651 1.00 44.59 181 ARG A N 1
ATOM 1400 C CA . ARG A 1 181 ? 14.709 -3.827 -35.806 1.00 44.59 181 ARG A CA 1
ATOM 1401 C C . ARG A 1 181 ? 14.690 -2.434 -36.429 1.00 44.59 181 ARG A C 1
ATOM 1403 O O . ARG A 1 181 ? 13.628 -1.961 -36.827 1.00 44.59 181 ARG A O 1
ATOM 1410 N N . LYS A 1 182 ? 15.853 -1.781 -36.484 1.00 39.91 182 LYS A N 1
ATOM 1411 C CA . LYS A 1 182 ? 16.056 -0.619 -37.347 1.00 39.91 182 LYS A CA 1
ATOM 1412 C C . LYS A 1 182 ? 15.645 -1.041 -38.760 1.00 39.91 182 LYS A C 1
ATOM 1414 O O . LYS A 1 182 ? 16.288 -1.908 -39.349 1.00 39.91 182 LYS A O 1
ATOM 1419 N N . ALA A 1 183 ? 14.526 -0.510 -39.245 1.00 41.38 183 ALA A N 1
ATOM 1420 C CA . ALA A 1 183 ? 14.282 -0.461 -40.676 1.00 41.38 183 ALA A CA 1
ATOM 1421 C C . ALA A 1 183 ? 15.354 0.460 -41.279 1.00 41.38 183 ALA A C 1
ATOM 1423 O O . ALA A 1 183 ? 15.744 1.432 -40.630 1.00 41.38 183 ALA A O 1
ATOM 1424 N N . GLN A 1 184 ? 15.858 0.033 -42.437 1.00 38.84 184 GLN A N 1
ATOM 1425 C CA . GLN A 1 184 ? 17.007 0.541 -43.196 1.00 38.84 184 GLN A CA 1
ATOM 1426 C C . GLN A 1 184 ? 17.215 2.054 -43.173 1.00 38.84 184 GLN A C 1
ATOM 1428 O O . GLN A 1 184 ? 16.221 2.795 -43.328 1.00 38.84 184 GLN A O 1
#

pLDDT: mean 81.66, std 17.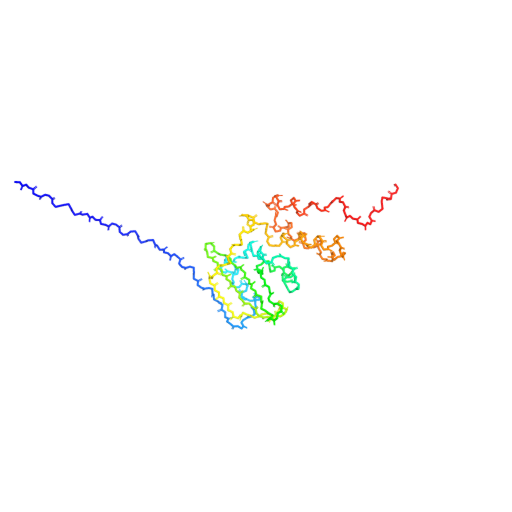32, range [38.56, 97.81]

Sequence (184 aa):
MKNRTITSIFLIVATSIAQAASPALGVGEPFIKAQEKLQAEGWRADLSAHAASGEYTGVERQLVQDGFAEVDYCSLGESLCVFQYIRNNACLRLHAKGEETRSMKIESWSNQCREKGASEDVNPLPADVRYAMQWRGDCDNFGQCEGMNEYLRNLEKKYAGQPAILKLLGAYDDSLQPGRRKAQ